Protein AF-A0A7W1E6A4-F1 (afdb_monomer_lite)

Radius of gyration: 30.16 Å; chains: 1; bounding box: 59×60×73 Å

Secondary structure (DSSP, 8-state):
-HHHHS-SSGGG---HHIIIIIHHHHHHHHHHHHHHHHHHHHHHHHT-HHHHHHHHHHHHHHHHIIIIIHHHHHHHHS-HHHHHHHHHHHHHHHHHHHHHHHT--SPPPPGGGSPPP-----HHHHHHHHHTSTT----TT--S-EEEE-TTS-SSSPBPPPTHHHHHHHHHHT-THHHHSPPPTTEEEE---SHHHHHHHH-TTSEEEEEEEEEEETTEEEEEEEEEEEES--TTPPPEEETTEEESEEEEEEEEEEETTT--EEEEEPSS--HHHHHHHHH-GGGB-SSSSTTTTT-BSSPPS-S-SS-------S-HHHHHHHHHHHHHHHHHHHTT-HHHHHHHHHHHHHHHHS---

pLDDT: mean 79.09, std 14.32, range [30.36, 94.94]

Sequence (361 aa):
YALLLRGSGPSGAFSYVDHRWLAPTYLFLAIGTTAAAGLILLAGWSGQLKTSFLAVTAVLVISVSCLKVLPFLLRQTAPAALQRLRNVPYLQTRDAFTRRAYGMEGRIVPAEEIPPPRTSTDSAVSNAIAARYDGSLVYPGASGAVIVGDSLDVIAAPGLPRGVRRLAHAWSQQDMSLVSGDLPRNAKLVGTRDVRARVRAVAPIFAQGSYAAPLFRGDTLYWSIELYSASNFYPLSAHYRIAGAERAYFRHAATAVVHSVTGRTTLFPADMLDPVAKAWISRYPGLFASGAASWQGELSSAPPSDIDGTVQPQMPSTDSTFRARTTALYNRMRAALASGDLGTFGATFDTLGMLVSQPRQ

Structure (mmCIF, N/CA/C/O backbone):
data_AF-A0A7W1E6A4-F1
#
_entry.id   AF-A0A7W1E6A4-F1
#
loop_
_atom_site.group_PDB
_atom_site.id
_atom_site.type_symbol
_atom_site.label_atom_id
_atom_site.label_alt_id
_atom_site.label_comp_id
_atom_site.label_asym_id
_atom_site.label_entity_id
_atom_site.label_seq_id
_atom_site.pdbx_PDB_ins_code
_atom_site.Cartn_x
_atom_site.Cartn_y
_atom_site.Cartn_z
_atom_site.occupancy
_atom_site.B_iso_or_equiv
_atom_site.auth_seq_id
_atom_site.auth_comp_id
_atom_site.auth_asym_id
_atom_site.auth_atom_id
_atom_site.pdbx_PDB_model_num
ATOM 1 N N . TYR A 1 1 ? -9.957 -4.740 19.595 1.00 83.69 1 TYR A N 1
ATOM 2 C CA . TYR A 1 1 ? -9.136 -4.236 18.473 1.00 83.69 1 TYR A CA 1
ATOM 3 C C . TYR A 1 1 ? -9.931 -3.369 17.497 1.00 83.69 1 TYR A C 1
ATOM 5 O O . TYR A 1 1 ? -9.508 -2.249 17.262 1.00 83.69 1 TYR A O 1
ATOM 13 N N . ALA A 1 2 ? -11.099 -3.805 17.000 1.00 86.81 2 ALA A N 1
ATOM 14 C CA . ALA A 1 2 ? -11.920 -3.028 16.054 1.00 86.81 2 ALA A CA 1
ATOM 15 C C . ALA A 1 2 ? -12.192 -1.566 16.476 1.00 86.81 2 ALA A C 1
ATOM 17 O O . ALA A 1 2 ? -12.056 -0.673 15.648 1.00 86.81 2 ALA A O 1
ATOM 18 N N . LEU A 1 3 ? -12.461 -1.311 17.766 1.00 88.94 3 LEU A N 1
ATOM 19 C CA . LEU A 1 3 ? -12.626 0.047 18.316 1.00 88.94 3 LEU A CA 1
ATOM 20 C C . LEU A 1 3 ? -11.416 0.970 18.095 1.00 88.94 3 LEU A C 1
ATOM 22 O O . LEU A 1 3 ? -11.585 2.175 17.953 1.00 88.94 3 LEU A O 1
ATOM 26 N N . LEU A 1 4 ? -10.198 0.421 18.095 1.00 90.75 4 LEU A N 1
ATOM 27 C CA . LEU A 1 4 ? -8.976 1.200 17.880 1.00 90.75 4 LEU A CA 1
ATOM 28 C C . LEU A 1 4 ? -8.779 1.541 16.401 1.00 90.75 4 LEU A C 1
ATOM 30 O O . LEU A 1 4 ? -8.080 2.499 16.096 1.00 90.75 4 LEU A O 1
ATOM 34 N N . LEU A 1 5 ? -9.369 0.758 15.494 1.00 91.19 5 LEU A N 1
ATOM 35 C CA . LEU A 1 5 ? -9.341 1.021 14.055 1.00 91.19 5 LEU A CA 1
ATOM 36 C C . LEU A 1 5 ? -10.439 2.013 13.668 1.00 91.19 5 LEU A C 1
ATOM 38 O O . LEU A 1 5 ? -10.176 3.004 12.996 1.00 91.19 5 LEU A O 1
ATOM 42 N N . ARG A 1 6 ? -11.669 1.758 14.123 1.00 89.88 6 ARG A N 1
ATOM 43 C CA . ARG A 1 6 ? -12.835 2.619 13.913 1.00 89.88 6 ARG A CA 1
ATOM 44 C C . ARG A 1 6 ? -13.544 2.831 15.241 1.00 89.88 6 ARG A C 1
ATOM 46 O O . ARG A 1 6 ? -14.289 1.969 15.706 1.00 89.88 6 ARG A O 1
ATOM 53 N N . GLY A 1 7 ? -13.280 3.982 15.845 1.00 87.44 7 GLY A N 1
ATOM 54 C CA . GLY A 1 7 ? -13.956 4.421 17.057 1.00 87.44 7 GLY A CA 1
ATOM 55 C C . GLY A 1 7 ? -15.328 5.017 16.763 1.00 87.44 7 GLY A C 1
ATOM 56 O O . GLY A 1 7 ? -15.704 5.241 15.611 1.00 87.44 7 GLY A O 1
ATOM 57 N N . SER A 1 8 ? -16.083 5.288 17.822 1.00 85.56 8 SER A N 1
ATOM 58 C CA . SER A 1 8 ? -17.438 5.831 17.722 1.00 85.56 8 SER A CA 1
ATOM 59 C C . SER A 1 8 ? -17.496 7.364 17.679 1.00 85.56 8 SER A C 1
ATOM 61 O O . SER A 1 8 ? -18.589 7.933 17.611 1.00 85.56 8 SER A O 1
ATOM 63 N N . GLY A 1 9 ? -16.335 8.026 17.721 1.00 82.56 9 GLY A N 1
ATOM 64 C CA . GLY A 1 9 ? -16.179 9.473 17.636 1.00 82.56 9 GLY A CA 1
ATOM 65 C C . GLY A 1 9 ? -16.161 10.034 16.205 1.00 82.56 9 GLY A C 1
ATOM 66 O O . GLY A 1 9 ? -16.309 9.298 15.225 1.00 82.56 9 GLY A O 1
ATOM 67 N N . PRO A 1 10 ? -15.962 11.360 16.067 1.00 79.31 10 PRO A N 1
ATOM 68 C CA . PRO A 1 10 ? -15.943 12.054 14.777 1.00 79.31 10 PRO A CA 1
ATOM 69 C C . PRO A 1 10 ? -14.952 11.427 13.791 1.00 79.31 10 PRO A C 1
ATOM 71 O O . PRO A 1 10 ? -13.832 11.086 14.170 1.00 79.31 10 PRO A O 1
ATOM 74 N N . SER A 1 11 ? -15.360 11.262 12.529 1.00 80.81 11 SER A N 1
ATOM 75 C CA . SER A 1 11 ? -14.525 10.670 11.466 1.00 80.81 11 SER A CA 1
ATOM 76 C C . SER A 1 11 ? -13.917 9.303 11.843 1.00 80.81 11 SER A C 1
ATOM 78 O O . SER A 1 11 ? -12.783 8.979 11.468 1.00 80.81 11 SER A O 1
ATOM 80 N N . GLY A 1 12 ? -14.649 8.516 12.643 1.00 85.00 12 GLY A N 1
ATOM 81 C CA . GLY A 1 12 ? -14.236 7.199 13.132 1.00 85.00 12 GLY A CA 1
ATOM 82 C C . GLY A 1 12 ? -13.143 7.240 14.204 1.00 85.00 12 GLY A C 1
ATOM 83 O O . GLY A 1 12 ? -12.390 6.278 14.346 1.00 85.00 12 GLY A O 1
ATOM 84 N N . ALA A 1 13 ? -12.960 8.367 14.899 1.00 88.31 13 ALA A N 1
ATOM 85 C CA . ALA A 1 13 ? -11.940 8.500 15.935 1.00 88.31 13 ALA A CA 1
ATOM 86 C C . ALA A 1 13 ? -12.307 7.715 17.191 1.00 88.31 13 ALA A C 1
ATOM 88 O O . ALA A 1 13 ? -13.461 7.704 17.618 1.00 88.31 13 ALA A O 1
ATOM 89 N N . PHE A 1 14 ? -11.297 7.097 17.801 1.00 91.81 14 PHE A N 1
ATOM 90 C CA . PHE A 1 14 ? -11.420 6.580 19.155 1.00 91.81 14 PHE A CA 1
ATOM 91 C C . PHE A 1 14 ? -11.713 7.747 20.102 1.00 91.81 14 PHE A C 1
ATOM 93 O O . PHE A 1 14 ? -11.051 8.780 20.037 1.00 91.81 14 PHE A O 1
ATOM 100 N N . SER A 1 15 ? -12.748 7.610 20.921 1.00 90.12 15 SER A N 1
ATOM 101 C CA . SER A 1 15 ? -13.337 8.699 21.700 1.00 90.12 15 SER A CA 1
ATOM 102 C C . SER A 1 15 ? -13.351 8.407 23.199 1.00 90.12 15 SER A C 1
ATOM 104 O O . SER A 1 15 ? -13.116 7.281 23.643 1.00 90.12 15 SER A O 1
ATOM 106 N N . TYR A 1 16 ? -13.711 9.419 23.993 1.00 88.38 16 TYR A N 1
ATOM 107 C CA . TYR A 1 16 ? -13.914 9.261 25.434 1.00 88.38 16 TYR A CA 1
ATOM 108 C C . TYR A 1 16 ? -14.932 8.161 25.769 1.00 88.38 16 TYR A C 1
ATOM 110 O O . TYR A 1 16 ? -14.734 7.399 26.715 1.00 88.38 16 TYR A O 1
ATOM 118 N N . VAL A 1 17 ? -16.011 8.053 24.986 1.00 86.25 17 VAL A N 1
ATOM 119 C CA . VAL A 1 17 ? -17.041 7.020 25.177 1.00 86.25 17 VAL A CA 1
ATOM 120 C C . VAL A 1 17 ? -16.466 5.633 24.904 1.00 86.25 17 VAL A C 1
ATOM 122 O O . VAL A 1 17 ? -16.748 4.694 25.650 1.00 86.25 17 VAL A O 1
ATOM 125 N N . ASP A 1 18 ? -15.612 5.511 23.886 1.00 88.69 18 ASP A N 1
ATOM 126 C CA . ASP A 1 18 ? -14.972 4.240 23.552 1.00 88.69 18 ASP A CA 1
ATOM 127 C C . ASP A 1 18 ? -14.064 3.762 24.684 1.00 88.69 18 ASP A C 1
ATOM 129 O O . ASP A 1 18 ? -14.149 2.609 25.101 1.00 88.69 18 ASP A O 1
ATOM 133 N N . HIS A 1 19 ? -13.236 4.659 25.220 1.00 90.19 19 HIS A N 1
ATOM 134 C CA . HIS A 1 19 ? -12.311 4.337 26.301 1.00 90.19 19 HIS A CA 1
ATOM 135 C C . HIS A 1 19 ? -13.024 4.070 27.628 1.00 90.19 19 HIS A C 1
ATOM 137 O O . HIS A 1 19 ? -12.743 3.070 28.285 1.00 90.19 19 HIS A O 1
ATOM 143 N N . ARG A 1 20 ? -13.934 4.958 28.046 1.00 87.88 20 ARG A N 1
ATOM 144 C CA . ARG A 1 20 ? -14.495 4.912 29.401 1.00 87.88 20 ARG A CA 1
ATOM 145 C C . ARG A 1 20 ? -15.667 3.947 29.542 1.00 87.88 20 ARG A C 1
ATOM 147 O O . ARG A 1 20 ? -15.885 3.452 30.643 1.00 87.88 20 ARG A O 1
ATOM 154 N N . TRP A 1 21 ? -16.395 3.681 28.459 1.00 85.06 21 TRP A N 1
ATOM 155 C CA . TRP A 1 21 ? -17.629 2.899 28.505 1.00 85.06 21 TRP A CA 1
ATOM 156 C C . TRP A 1 21 ? -17.562 1.658 27.625 1.00 85.06 21 TRP A C 1
ATOM 158 O O . TRP A 1 21 ? -17.687 0.551 28.144 1.00 85.06 21 TRP A O 1
ATOM 168 N N . LEU A 1 22 ? -17.332 1.801 26.316 1.00 85.44 22 LEU A N 1
ATOM 169 C CA . LEU A 1 22 ? -17.455 0.663 25.396 1.00 85.44 22 LEU A CA 1
ATOM 170 C C . LEU A 1 22 ? -16.360 -0.386 25.600 1.00 85.44 22 LEU A C 1
ATOM 172 O O . LEU A 1 22 ? -16.677 -1.569 25.661 1.00 85.44 22 LEU A O 1
ATOM 176 N N . ALA A 1 23 ? -15.093 0.011 25.741 1.00 87.56 23 ALA A N 1
ATOM 177 C CA . ALA A 1 23 ? -14.001 -0.940 25.939 1.00 87.56 23 ALA A CA 1
ATOM 178 C C . ALA A 1 23 ? -14.166 -1.772 27.231 1.00 87.56 23 ALA A C 1
ATOM 180 O O . ALA A 1 23 ? -14.120 -3.001 27.130 1.00 87.56 23 ALA A O 1
ATOM 181 N N . PRO A 1 24 ? -14.454 -1.174 28.408 1.00 88.69 24 PRO A N 1
ATOM 182 C CA . PRO A 1 24 ? -14.799 -1.941 29.604 1.00 88.69 24 PRO A CA 1
ATOM 183 C C . PRO A 1 24 ? -16.049 -2.805 29.420 1.00 88.69 24 PRO A C 1
ATOM 185 O O . PRO A 1 24 ? -16.046 -3.965 29.814 1.00 88.69 24 PRO A O 1
ATOM 188 N N . THR A 1 25 ? -17.100 -2.282 28.778 1.00 85.50 25 THR A N 1
ATOM 189 C CA . THR A 1 25 ? -18.341 -3.039 28.532 1.00 85.50 25 THR A CA 1
ATOM 190 C C . THR A 1 25 ? -18.073 -4.291 27.703 1.00 85.50 25 THR A C 1
ATOM 192 O O . THR A 1 25 ? -18.547 -5.369 28.051 1.00 85.50 25 THR A O 1
ATOM 195 N N . TYR A 1 26 ? -17.271 -4.183 26.640 1.00 87.06 26 TYR A N 1
ATOM 196 C CA . TYR A 1 26 ? -16.874 -5.340 25.840 1.00 87.06 26 TYR A CA 1
ATOM 197 C C . TYR A 1 26 ? -16.046 -6.344 26.641 1.00 87.06 26 TYR A C 1
ATOM 199 O O . TYR A 1 26 ? -16.237 -7.544 26.466 1.00 87.06 26 TYR A O 1
ATOM 207 N N . LEU A 1 27 ? -15.167 -5.880 27.535 1.00 88.62 27 LEU A N 1
ATOM 208 C CA . LEU A 1 27 ? -14.404 -6.762 28.418 1.00 88.62 27 LEU A CA 1
ATOM 209 C C . LEU A 1 27 ? -15.327 -7.529 29.376 1.00 88.62 27 LEU A C 1
ATOM 211 O O . LEU A 1 27 ? -15.245 -8.753 29.450 1.00 88.62 27 LEU A O 1
ATOM 215 N N . PHE A 1 28 ? -16.244 -6.839 30.058 1.00 87.75 28 PHE A N 1
ATOM 216 C CA . PHE A 1 28 ? -17.210 -7.479 30.956 1.00 87.75 28 PHE A CA 1
ATOM 217 C C . PHE A 1 28 ? -18.136 -8.439 30.215 1.00 87.75 28 PHE A C 1
ATOM 219 O O . PHE A 1 28 ? -18.405 -9.530 30.709 1.00 87.75 28 PHE A O 1
ATOM 226 N N . LEU A 1 29 ? -18.584 -8.073 29.013 1.00 86.56 29 LEU A N 1
ATOM 227 C CA . LEU A 1 29 ? -19.407 -8.945 28.187 1.00 86.56 29 LEU A CA 1
ATOM 228 C C . LEU A 1 29 ? -18.634 -10.192 27.741 1.00 86.56 29 LEU A C 1
ATOM 230 O O . LEU A 1 29 ? -19.190 -11.285 27.775 1.00 86.56 29 LEU A O 1
ATOM 234 N N . ALA A 1 30 ? -17.360 -10.061 27.363 1.00 88.25 30 ALA A N 1
ATOM 235 C CA . ALA A 1 30 ? -16.513 -11.199 27.004 1.00 88.25 30 ALA A CA 1
ATOM 236 C C . ALA A 1 30 ? -16.309 -12.151 28.195 1.00 88.25 30 ALA A C 1
ATOM 238 O O . ALA A 1 30 ? -16.458 -13.364 28.055 1.00 88.25 30 ALA A O 1
ATOM 239 N N . ILE A 1 31 ? -16.046 -11.612 29.389 1.00 90.19 31 ILE A N 1
ATOM 240 C CA . ILE A 1 31 ? -15.928 -12.410 30.618 1.00 90.19 31 ILE A CA 1
ATOM 241 C C . ILE A 1 31 ? -17.266 -13.088 30.945 1.00 90.19 31 ILE A C 1
ATOM 243 O O . ILE A 1 31 ? -17.302 -14.294 31.174 1.00 90.19 31 ILE A O 1
ATOM 247 N N . GLY A 1 32 ? -18.374 -12.342 30.911 1.00 86.00 32 GLY A N 1
ATOM 248 C CA . GLY A 1 32 ? -19.710 -12.856 31.219 1.00 86.00 32 GLY A CA 1
ATOM 249 C C . GLY A 1 32 ? -20.188 -13.927 30.237 1.00 86.00 32 GLY A C 1
ATOM 250 O O . GLY A 1 32 ? -20.733 -14.943 30.656 1.00 86.00 32 GLY A O 1
ATOM 251 N N . THR A 1 33 ? -19.933 -13.749 28.938 1.00 87.06 33 THR A N 1
ATOM 252 C CA . THR A 1 33 ? -20.244 -14.758 27.907 1.00 87.06 33 THR A CA 1
ATOM 253 C C . THR A 1 33 ? -19.391 -16.013 28.067 1.00 87.06 33 THR A C 1
ATOM 255 O O . THR A 1 33 ? -19.915 -17.115 27.936 1.00 87.06 33 THR A O 1
ATOM 258 N N . THR A 1 34 ? -18.113 -15.871 28.430 1.00 91.38 34 THR A N 1
ATOM 259 C CA . THR A 1 34 ? -17.233 -17.015 28.722 1.00 91.38 34 THR A CA 1
ATOM 260 C C . THR A 1 34 ? -17.700 -17.776 29.967 1.00 91.38 34 THR A C 1
ATOM 262 O O . THR A 1 34 ? -17.788 -19.003 29.946 1.00 91.38 34 THR A O 1
ATOM 265 N N . ALA A 1 35 ? -18.075 -17.064 31.034 1.00 86.44 35 ALA A N 1
ATOM 266 C CA . ALA A 1 35 ? -18.625 -17.667 32.248 1.00 86.44 35 ALA A CA 1
ATOM 267 C C . ALA A 1 35 ? -19.952 -18.393 31.975 1.00 86.44 35 ALA A C 1
ATOM 269 O O . ALA A 1 35 ? -20.149 -19.522 32.421 1.00 86.44 35 ALA A O 1
ATOM 270 N N . ALA A 1 36 ? -20.841 -17.780 31.189 1.00 81.88 36 ALA A N 1
ATOM 271 C CA . ALA A 1 36 ? -22.094 -18.398 30.777 1.00 81.88 36 ALA A CA 1
ATOM 272 C C . ALA A 1 36 ? -21.871 -19.645 29.916 1.00 81.88 36 ALA A C 1
ATOM 274 O O . ALA A 1 36 ? -22.537 -20.651 30.138 1.00 81.88 36 ALA A O 1
ATOM 275 N N . ALA A 1 37 ? -20.911 -19.619 28.987 1.00 86.62 37 ALA A N 1
ATOM 276 C CA . ALA A 1 37 ? -20.531 -20.798 28.214 1.00 86.62 37 ALA A CA 1
ATOM 277 C C . ALA A 1 37 ? -20.062 -21.944 29.130 1.00 86.62 37 ALA A C 1
ATOM 279 O O . ALA A 1 37 ? -20.505 -23.078 28.960 1.00 86.62 37 ALA A O 1
ATOM 280 N N . GLY A 1 38 ? -19.250 -21.645 30.151 1.00 87.56 38 GLY A N 1
ATOM 281 C CA . GLY A 1 38 ? -18.844 -22.621 31.169 1.00 87.56 38 GLY A CA 1
ATOM 282 C C . GLY A 1 38 ? -20.025 -23.193 31.963 1.00 87.56 38 GLY A C 1
ATOM 283 O O . GLY A 1 38 ? -20.126 -24.407 32.129 1.00 87.56 38 GLY A O 1
ATOM 284 N N . LEU A 1 39 ? -20.962 -22.341 32.393 1.00 85.19 39 LEU A N 1
ATOM 285 C CA . LEU A 1 39 ? -22.184 -22.777 33.079 1.00 85.19 39 LEU A CA 1
ATOM 286 C C . LEU A 1 39 ? -23.061 -23.665 32.194 1.00 85.19 39 LEU A C 1
ATOM 288 O O . LEU A 1 39 ? -23.604 -24.652 32.679 1.00 85.19 39 LEU A O 1
ATOM 292 N N . ILE A 1 40 ? -23.188 -23.347 30.905 1.00 85.81 40 ILE A N 1
ATOM 293 C CA . ILE A 1 40 ? -23.959 -24.153 29.951 1.00 85.81 40 ILE A CA 1
ATOM 294 C C . ILE A 1 40 ? -23.318 -25.529 29.768 1.00 85.81 40 ILE A C 1
ATOM 296 O O . ILE A 1 40 ? -24.044 -26.519 29.752 1.00 85.81 40 ILE A O 1
ATOM 300 N N . LEU A 1 41 ? -21.987 -25.611 29.682 1.00 86.94 41 LEU A N 1
ATOM 301 C CA . LEU A 1 41 ? -21.274 -26.890 29.601 1.00 86.94 41 LEU A CA 1
ATOM 302 C C . LEU A 1 41 ? -21.508 -27.747 30.855 1.00 86.94 41 LEU A C 1
ATOM 304 O O . LEU A 1 41 ? -21.822 -28.930 30.737 1.00 86.94 41 LEU A O 1
ATOM 308 N N . LEU A 1 42 ? -21.430 -27.148 32.047 1.00 83.81 42 LEU A N 1
ATOM 309 C CA . LEU A 1 42 ? -21.691 -27.845 33.312 1.00 83.81 42 LEU A CA 1
ATOM 310 C C . LEU A 1 42 ? -23.161 -28.277 33.452 1.00 83.81 42 LEU A C 1
ATOM 312 O O . LEU A 1 42 ? -23.437 -29.408 33.844 1.00 83.81 42 LEU A O 1
ATOM 316 N N . ALA A 1 43 ? -24.106 -27.401 33.105 1.00 83.00 43 ALA A N 1
ATOM 317 C CA . ALA A 1 43 ? -25.543 -27.673 33.179 1.00 83.00 43 ALA A CA 1
ATOM 318 C C . ALA A 1 43 ? -26.014 -28.694 32.130 1.00 83.00 43 ALA A C 1
ATOM 320 O O . ALA A 1 43 ? -26.913 -29.492 32.395 1.00 83.00 43 ALA A O 1
ATOM 321 N N . GLY A 1 44 ? -25.383 -28.696 30.951 1.00 81.19 44 GLY A N 1
ATOM 322 C CA . GLY A 1 44 ? -25.589 -29.712 29.923 1.00 81.19 44 GLY A CA 1
ATOM 323 C C . GLY A 1 44 ? -25.141 -31.092 30.396 1.00 81.19 44 GLY A C 1
ATOM 324 O O . GLY A 1 44 ? -25.827 -32.076 30.134 1.00 81.19 44 GLY A O 1
ATOM 325 N N . TRP A 1 45 ? -24.049 -31.161 31.164 1.00 82.62 45 TRP A N 1
ATOM 326 C CA . TRP A 1 45 ? -23.592 -32.416 31.759 1.00 82.62 45 TRP A CA 1
ATOM 327 C C . TRP A 1 45 ? -24.485 -32.892 32.918 1.00 82.62 45 TRP A C 1
ATOM 329 O O . TRP A 1 45 ? -24.700 -34.092 33.065 1.00 82.62 45 TRP A O 1
ATOM 339 N N . SER A 1 46 ? -25.063 -31.978 33.706 1.00 81.94 46 SER A N 1
ATOM 340 C CA . SER A 1 46 ? -25.949 -32.312 34.836 1.00 81.94 46 SER A CA 1
ATOM 341 C C . SER A 1 46 ? -27.428 -32.512 34.466 1.00 81.94 46 SER A C 1
ATOM 343 O O . SER A 1 46 ? -28.244 -32.807 35.340 1.00 81.94 46 SER A O 1
ATOM 345 N N . GLY A 1 47 ? -27.799 -32.350 33.189 1.00 80.56 47 GLY A N 1
ATOM 346 C CA . GLY A 1 47 ? -29.170 -32.537 32.694 1.00 80.56 47 GLY A CA 1
ATOM 347 C C . GLY A 1 47 ? -30.156 -31.416 33.059 1.00 80.56 47 GLY A C 1
ATOM 348 O O . GLY A 1 47 ? -31.363 -31.560 32.860 1.00 80.56 47 GLY A O 1
ATOM 349 N N . GLN A 1 48 ? -29.685 -30.277 33.575 1.00 82.88 48 GLN A N 1
ATOM 350 C CA . GLN A 1 48 ? -30.539 -29.174 34.034 1.00 82.88 48 GLN A CA 1
ATOM 351 C C . GLN A 1 48 ? -30.805 -28.134 32.933 1.00 82.88 48 GLN A C 1
ATOM 353 O O . GLN A 1 48 ? -30.394 -26.981 33.022 1.00 82.88 48 GLN A O 1
ATOM 358 N N . LEU A 1 49 ? -31.573 -28.503 31.904 1.00 77.62 49 LEU A N 1
ATOM 359 C CA . LEU A 1 49 ? -31.824 -27.641 30.732 1.00 77.62 49 LEU A CA 1
ATOM 360 C C . LEU A 1 49 ? -32.435 -26.258 31.058 1.00 77.62 49 LEU A C 1
ATOM 362 O O . LEU A 1 49 ? -32.222 -25.293 30.322 1.00 77.62 49 LEU A O 1
ATOM 366 N N . LYS A 1 50 ? -33.168 -26.126 32.174 1.00 85.50 50 LYS A N 1
ATOM 367 C CA . LYS A 1 50 ? -33.793 -24.855 32.587 1.00 85.50 50 LYS A CA 1
ATOM 368 C C . LYS A 1 50 ? -32.765 -23.785 32.978 1.00 85.50 50 LYS A C 1
ATOM 370 O O . LYS A 1 50 ? -32.979 -22.609 32.688 1.00 85.50 50 LYS A O 1
ATOM 375 N N . THR A 1 51 ? -31.654 -24.169 33.611 1.00 79.00 51 THR A N 1
ATOM 376 C CA . THR A 1 51 ? -30.620 -23.217 34.053 1.00 79.00 51 THR A CA 1
ATOM 377 C C . THR A 1 51 ? -29.794 -22.720 32.871 1.00 79.00 51 THR A C 1
ATOM 379 O O . THR A 1 51 ? -29.503 -21.527 32.796 1.00 79.00 51 THR A O 1
ATOM 382 N N . SER A 1 52 ? -29.524 -23.585 31.887 1.00 75.38 52 SER A N 1
ATOM 383 C CA . SER A 1 52 ? -28.901 -23.200 30.616 1.00 75.38 52 SER A CA 1
ATOM 384 C C . SER A 1 52 ? -29.746 -22.172 29.859 1.00 75.38 52 SER A C 1
ATOM 386 O O . SER A 1 52 ? -29.218 -21.154 29.417 1.00 75.38 52 SER A O 1
ATOM 388 N N . PHE A 1 53 ? -31.064 -22.391 29.753 1.00 82.25 53 PHE A N 1
ATOM 389 C CA . PHE A 1 53 ? -31.961 -21.456 29.066 1.00 82.25 53 PHE A CA 1
ATOM 390 C C . PHE A 1 53 ? -32.011 -20.084 29.756 1.00 82.25 53 PHE A C 1
ATOM 392 O O . PHE A 1 53 ? -31.911 -19.047 29.094 1.00 82.25 53 PHE A O 1
ATOM 399 N N . LEU A 1 54 ? -32.100 -20.066 31.091 1.00 84.75 54 LEU A N 1
ATOM 400 C CA . LEU A 1 54 ? -32.091 -18.827 31.870 1.00 84.75 54 LEU A CA 1
ATOM 401 C C . LEU A 1 54 ? -30.761 -18.069 31.715 1.00 84.75 54 LEU A C 1
ATOM 403 O O . LEU A 1 54 ? -30.770 -16.860 31.491 1.00 84.75 54 LEU A O 1
ATOM 407 N N . ALA A 1 55 ? -29.627 -18.775 31.783 1.00 77.88 55 ALA A N 1
ATOM 408 C CA . ALA A 1 55 ? -28.297 -18.181 31.660 1.00 77.88 55 ALA A CA 1
ATOM 409 C C . ALA A 1 55 ? -28.076 -17.534 30.284 1.00 77.88 55 ALA A C 1
ATOM 411 O O . ALA A 1 55 ? -27.628 -16.389 30.208 1.00 77.88 55 ALA A O 1
ATOM 412 N N . VAL A 1 56 ? -28.447 -18.224 29.199 1.00 78.75 56 VAL A N 1
ATOM 413 C CA . VAL A 1 56 ? -28.361 -17.677 27.832 1.00 78.75 56 VAL A CA 1
ATOM 414 C C . VAL A 1 56 ? -29.241 -16.437 27.689 1.00 78.75 56 VAL A C 1
ATOM 416 O O . VAL A 1 56 ? -28.788 -15.413 27.178 1.00 78.75 56 VAL A O 1
ATOM 419 N N . THR A 1 57 ? -30.481 -16.505 28.178 1.00 85.19 57 THR A N 1
ATOM 420 C CA . THR A 1 57 ? -31.435 -15.392 28.085 1.00 85.19 57 THR A CA 1
ATOM 421 C C . THR A 1 57 ? -30.938 -14.171 28.858 1.00 85.19 57 THR A C 1
ATOM 423 O O . THR A 1 57 ? -30.959 -13.058 28.333 1.00 85.19 57 THR A O 1
ATOM 426 N N . ALA A 1 58 ? -30.413 -14.367 30.070 1.00 83.56 58 ALA A N 1
ATOM 427 C CA . ALA A 1 58 ? -29.849 -13.291 30.878 1.00 83.56 58 ALA A CA 1
ATOM 428 C C . ALA A 1 58 ? -28.658 -12.613 30.181 1.00 83.56 58 ALA A C 1
ATOM 430 O O . ALA A 1 58 ? -28.606 -11.387 30.105 1.00 83.56 58 ALA A O 1
ATOM 431 N N . VAL A 1 59 ? -27.738 -13.393 29.606 1.00 81.12 59 VAL A N 1
ATOM 432 C CA . VAL A 1 59 ? -26.579 -12.864 28.867 1.00 81.12 59 VAL A CA 1
ATOM 433 C C . VAL A 1 59 ? -27.020 -12.075 27.638 1.00 81.12 59 VAL A C 1
ATOM 435 O O . VAL A 1 59 ? -26.483 -10.997 27.387 1.00 81.12 59 VAL A O 1
ATOM 438 N N . LEU A 1 60 ? -28.017 -12.567 26.897 1.00 81.56 60 LEU A N 1
ATOM 439 C CA . LEU A 1 60 ? -28.559 -11.878 25.727 1.00 81.56 60 LEU A CA 1
ATOM 440 C C . LEU A 1 60 ? -29.184 -10.528 26.116 1.00 81.56 60 LEU A C 1
ATOM 442 O O . LEU A 1 60 ? -28.876 -9.504 25.506 1.00 81.56 60 LEU A O 1
ATOM 446 N N . VAL A 1 61 ? -30.012 -10.509 27.164 1.00 86.00 61 VAL A N 1
ATOM 447 C CA . VAL A 1 61 ? -30.669 -9.288 27.658 1.00 86.00 61 VAL A CA 1
ATOM 448 C C . VAL A 1 61 ? -29.641 -8.281 28.172 1.00 86.00 61 VAL A C 1
ATOM 450 O O . VAL A 1 61 ? -29.716 -7.101 27.820 1.00 86.00 61 VAL A O 1
ATOM 453 N N . ILE A 1 62 ? -28.647 -8.730 28.946 1.00 81.44 62 ILE A N 1
ATOM 454 C CA . ILE A 1 62 ? -27.555 -7.877 29.440 1.00 81.44 62 ILE A CA 1
ATOM 455 C C . ILE A 1 62 ? -26.745 -7.322 28.266 1.00 81.44 62 ILE A C 1
ATOM 457 O O . ILE A 1 62 ? -26.462 -6.126 28.235 1.00 81.44 62 ILE A O 1
ATOM 461 N N . SER A 1 63 ? -26.425 -8.152 27.270 1.00 77.62 63 SER A N 1
ATOM 462 C CA . SER A 1 63 ? -25.689 -7.739 26.072 1.00 77.62 63 SER A CA 1
ATOM 463 C C . SER A 1 63 ? -26.416 -6.634 25.310 1.00 77.62 63 SER A C 1
ATOM 465 O O . SER A 1 63 ? -25.843 -5.572 25.063 1.00 77.62 63 SER A O 1
ATOM 467 N N . VAL A 1 64 ? -27.699 -6.836 24.996 1.00 79.94 64 VAL A N 1
ATOM 468 C CA . VAL A 1 64 ? -28.506 -5.853 24.260 1.00 79.94 64 VAL A CA 1
ATOM 469 C C . VAL A 1 64 ? -28.656 -4.561 25.063 1.00 79.94 64 VAL A C 1
ATOM 471 O O . VAL A 1 64 ? -28.484 -3.469 24.514 1.00 79.94 64 VAL A O 1
ATOM 474 N N . SER A 1 65 ? -28.907 -4.672 26.368 1.00 79.69 65 SER A N 1
ATOM 475 C CA . SER A 1 65 ? -29.077 -3.517 27.254 1.00 79.69 65 SER A CA 1
ATOM 476 C C . SER A 1 65 ? -27.796 -2.681 27.345 1.00 79.69 65 SER A C 1
ATOM 478 O O . SER A 1 65 ? -27.828 -1.468 27.132 1.00 79.69 65 SER A O 1
ATOM 480 N N . CYS A 1 66 ? -26.644 -3.315 27.575 1.00 73.56 66 CYS A N 1
ATOM 481 C CA . CYS A 1 66 ? -25.368 -2.606 27.690 1.00 73.56 66 CYS A CA 1
ATOM 482 C C . CYS A 1 66 ? -24.897 -2.019 26.351 1.00 73.56 66 CYS A C 1
ATOM 484 O O . CYS A 1 66 ? -24.358 -0.915 26.319 1.00 73.56 66 CYS A O 1
ATOM 486 N N . LEU A 1 67 ? -25.109 -2.724 25.234 1.00 71.06 67 LEU A N 1
ATOM 487 C CA . LEU A 1 67 ? -24.583 -2.300 23.933 1.00 71.06 67 LEU A CA 1
ATOM 488 C C . LEU A 1 67 ? -25.462 -1.285 23.202 1.00 71.06 67 LEU A C 1
ATOM 490 O O . LEU A 1 67 ? -24.929 -0.502 22.418 1.00 71.06 67 LEU A O 1
ATOM 494 N N . LYS A 1 68 ? -26.784 -1.275 23.420 1.00 76.44 68 LYS A N 1
ATOM 495 C CA . LYS A 1 68 ? -27.689 -0.341 22.725 1.00 76.44 68 LYS A CA 1
ATOM 496 C C . LYS A 1 68 ? -28.251 0.752 23.621 1.00 76.44 68 LYS A C 1
ATOM 498 O O . LYS A 1 68 ? -28.255 1.911 23.214 1.00 76.44 68 LYS A O 1
ATOM 503 N N . VAL A 1 69 ? -28.703 0.410 24.825 1.00 75.50 69 VAL A N 1
ATOM 504 C CA . VAL A 1 69 ? -29.433 1.355 25.685 1.00 75.50 69 VAL A CA 1
ATOM 505 C C . VAL A 1 69 ? -28.470 2.316 26.377 1.00 75.50 69 VAL A C 1
ATOM 507 O O . VAL A 1 69 ? -28.666 3.530 26.335 1.00 75.50 69 VAL A O 1
ATOM 510 N N . LEU A 1 70 ? -27.375 1.797 26.938 1.00 71.00 70 LEU A N 1
ATOM 511 C CA . LEU A 1 70 ? -26.387 2.608 27.653 1.00 71.00 70 LEU A CA 1
ATOM 512 C C . LEU A 1 70 ? -25.738 3.706 26.778 1.00 71.00 70 LEU A C 1
ATOM 514 O O . LEU A 1 70 ? -25.768 4.873 27.179 1.00 71.00 70 LEU A O 1
ATOM 518 N N . PRO A 1 71 ? -25.196 3.418 25.575 1.00 66.50 71 PRO A N 1
ATOM 519 C CA . PRO A 1 71 ? -24.605 4.467 24.746 1.00 66.50 71 PRO A CA 1
ATOM 520 C C . PRO A 1 71 ? -25.643 5.448 24.188 1.00 66.50 71 PRO A C 1
ATOM 522 O O . PRO A 1 71 ? -25.294 6.601 23.941 1.00 66.50 71 PRO A O 1
ATOM 525 N N . PHE A 1 72 ? -26.901 5.036 24.005 1.00 71.81 72 PHE A N 1
ATOM 526 C CA . PHE A 1 72 ? -27.978 5.928 23.569 1.00 71.81 72 PHE A CA 1
ATOM 527 C C . PHE A 1 72 ? -28.298 6.988 24.632 1.00 71.81 72 PHE A C 1
ATOM 529 O O . PHE A 1 72 ? -28.297 8.184 24.334 1.00 71.81 72 PHE A O 1
ATOM 536 N N . LEU A 1 73 ? -28.462 6.564 25.888 1.00 70.31 73 LEU A N 1
ATOM 537 C CA . LEU A 1 73 ? -28.734 7.460 27.015 1.00 70.31 73 LEU A CA 1
ATOM 538 C C . LEU A 1 73 ? -27.564 8.416 27.292 1.00 70.31 73 LEU A C 1
ATOM 540 O O . LEU A 1 73 ? -27.768 9.608 27.533 1.00 70.31 73 LEU A O 1
ATOM 544 N N . LEU A 1 74 ? -26.324 7.927 27.190 1.00 66.88 74 LEU A N 1
ATOM 545 C CA . LEU A 1 74 ? -25.127 8.761 27.351 1.00 66.88 74 LEU A CA 1
ATOM 546 C C . LEU A 1 74 ? -24.976 9.806 26.233 1.00 66.88 74 LEU A C 1
ATOM 548 O O . LEU A 1 74 ? -24.418 10.878 26.466 1.00 66.88 74 LEU A O 1
ATOM 552 N N . ARG A 1 75 ? -25.467 9.516 25.020 1.00 65.75 75 ARG A N 1
ATOM 553 C CA . ARG A 1 75 ? -25.405 10.441 23.876 1.00 65.75 75 ARG A CA 1
ATOM 554 C C . ARG A 1 75 ? -26.460 11.541 23.943 1.00 65.75 75 ARG A C 1
ATOM 556 O O . ARG A 1 75 ? -26.147 12.664 23.562 1.00 65.75 75 ARG A O 1
ATOM 563 N N . GLN A 1 76 ? -27.668 11.244 24.423 1.00 69.12 76 GLN A N 1
ATOM 564 C CA . GLN A 1 76 ? -28.753 12.233 24.504 1.00 69.12 76 GLN A CA 1
ATOM 565 C C . GLN A 1 76 ? -28.557 13.271 25.615 1.00 69.12 76 GLN A C 1
ATOM 567 O O . GLN A 1 76 ? -29.054 14.387 25.503 1.00 69.12 76 GLN A O 1
ATOM 572 N N . THR A 1 77 ? -27.833 12.922 26.677 1.00 63.16 77 THR A N 1
ATOM 573 C CA . THR A 1 77 ? -27.761 13.739 27.900 1.00 63.16 77 THR A CA 1
ATOM 574 C C . THR A 1 77 ? -26.570 14.695 27.950 1.00 63.16 77 THR A C 1
ATOM 576 O O . THR A 1 77 ? -26.582 15.646 28.728 1.00 63.16 77 THR A O 1
ATOM 579 N N . ALA A 1 78 ? -25.535 14.484 27.130 1.00 65.56 78 ALA A N 1
ATOM 580 C CA . ALA A 1 78 ? -24.334 15.314 27.152 1.00 65.56 78 ALA A CA 1
ATOM 581 C C . ALA A 1 78 ? -24.389 16.432 26.089 1.00 65.56 78 ALA A C 1
ATOM 583 O O . ALA A 1 78 ? -24.401 16.114 24.897 1.00 65.56 78 ALA A O 1
ATOM 584 N N . PRO A 1 79 ? -24.314 17.725 26.475 1.00 76.88 79 PRO A N 1
ATOM 585 C CA . PRO A 1 79 ? -24.187 18.837 25.534 1.00 76.88 79 PRO A CA 1
ATOM 586 C C . PRO A 1 79 ? -23.011 18.641 24.568 1.00 76.88 79 PRO A C 1
ATOM 588 O O . PRO A 1 79 ? -21.914 18.256 24.985 1.00 76.88 79 PRO A O 1
ATOM 591 N N . ALA A 1 80 ? -23.202 18.959 23.284 1.00 74.12 80 ALA A N 1
ATOM 592 C CA . ALA A 1 80 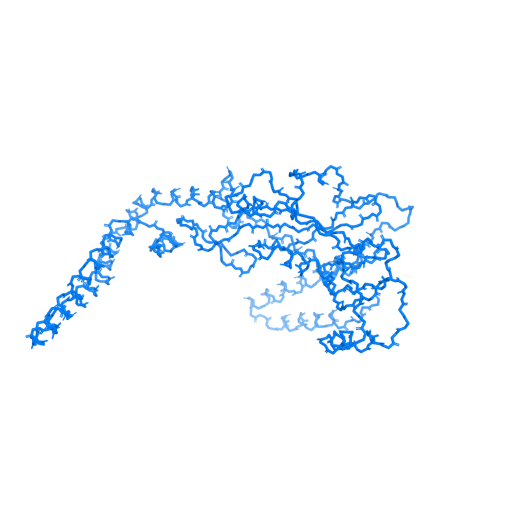? -22.185 18.759 22.245 1.00 74.12 80 ALA A CA 1
ATOM 593 C C . ALA A 1 80 ? -20.835 19.436 22.573 1.00 74.12 80 ALA A C 1
ATOM 595 O O . ALA A 1 80 ? -19.776 18.896 22.253 1.00 74.12 80 ALA A O 1
ATOM 596 N N . ALA A 1 81 ? -20.854 20.581 23.265 1.00 74.62 81 ALA A N 1
ATOM 597 C CA . ALA A 1 81 ? -19.650 21.287 23.708 1.00 74.62 81 ALA A CA 1
ATOM 598 C C . ALA A 1 81 ? -18.807 20.466 24.706 1.00 74.62 81 ALA A C 1
ATOM 600 O O . ALA A 1 81 ? -17.592 20.350 24.548 1.00 74.62 81 ALA A O 1
ATOM 601 N N . LEU A 1 82 ? -19.451 19.819 25.684 1.00 79.00 82 LEU A N 1
ATOM 602 C CA . LEU A 1 82 ? -18.773 18.951 26.653 1.00 79.00 82 LEU A CA 1
ATOM 603 C C . LEU A 1 82 ? -18.215 17.688 25.990 1.00 79.00 82 LEU A C 1
ATOM 605 O O . LEU A 1 82 ? -17.129 17.232 26.350 1.00 79.00 82 LEU A O 1
ATOM 609 N N . GLN A 1 83 ? -18.919 17.138 24.997 1.00 75.75 83 GLN A N 1
ATOM 610 C CA . GLN A 1 83 ? -18.421 15.996 24.225 1.00 75.75 83 GLN A CA 1
ATOM 611 C C . GLN A 1 83 ? -17.152 16.356 23.442 1.00 75.75 83 GLN A C 1
ATOM 613 O O . GLN A 1 83 ? -16.198 15.579 23.435 1.00 75.75 83 GLN A O 1
ATOM 618 N N . ARG A 1 84 ? -17.104 17.548 22.830 1.00 79.38 84 ARG A N 1
ATOM 619 C CA . ARG A 1 84 ? -15.905 18.043 22.134 1.00 79.38 84 ARG A CA 1
ATOM 620 C C . ARG A 1 84 ? -14.723 18.172 23.090 1.00 79.38 84 ARG A C 1
ATOM 622 O O . ARG A 1 84 ? -13.678 17.600 22.802 1.00 79.38 84 ARG A O 1
ATOM 629 N N . LEU A 1 85 ? -14.911 18.827 24.239 1.00 84.62 85 LEU A N 1
ATOM 630 C CA . LEU A 1 85 ? -13.858 19.008 25.249 1.00 84.62 85 LEU A CA 1
ATOM 631 C C . LEU A 1 85 ? -13.298 17.672 25.756 1.00 84.62 85 LEU A C 1
ATOM 633 O O . LEU A 1 85 ? -12.085 17.490 25.806 1.00 84.62 85 LEU A O 1
ATOM 637 N N . ARG A 1 86 ? -14.166 16.699 26.060 1.00 86.31 86 ARG A N 1
ATOM 638 C CA . ARG A 1 86 ? -13.743 15.358 26.505 1.00 86.31 86 ARG A CA 1
ATOM 639 C C . ARG A 1 86 ? -12.977 14.578 25.436 1.00 86.31 86 ARG A C 1
ATOM 641 O O . ARG A 1 86 ? -12.158 13.729 25.780 1.00 86.31 86 ARG A O 1
ATOM 648 N N . ASN A 1 87 ? -13.240 14.845 24.158 1.00 87.62 87 ASN A N 1
ATOM 649 C CA . ASN A 1 87 ? -12.613 14.142 23.041 1.00 87.62 87 ASN A CA 1
ATOM 650 C C . ASN A 1 87 ? -11.265 14.742 22.609 1.00 87.62 87 ASN A C 1
ATOM 652 O O . ASN A 1 87 ? -10.512 14.050 21.927 1.00 87.62 87 ASN A O 1
ATOM 656 N N . VAL A 1 88 ? -10.921 15.968 23.030 1.00 89.12 88 VAL A N 1
ATOM 657 C CA . VAL A 1 88 ? -9.648 16.640 22.692 1.00 89.12 88 VAL A CA 1
ATOM 658 C C . VAL A 1 88 ? -8.409 15.745 22.872 1.00 89.12 88 VAL A C 1
ATOM 660 O O . VAL A 1 88 ? -7.684 15.574 21.891 1.00 89.12 88 VAL A O 1
ATOM 663 N N . PRO A 1 89 ? -8.154 15.117 24.041 1.00 91.81 89 PRO A N 1
ATOM 664 C CA . PRO A 1 89 ? -6.941 14.309 24.224 1.00 91.81 89 PRO A CA 1
ATOM 665 C C . PRO A 1 89 ? -6.886 13.084 23.296 1.00 91.81 89 PRO A C 1
ATOM 667 O O . PRO A 1 89 ? -5.812 12.662 22.859 1.00 91.81 89 PRO A O 1
ATOM 670 N N . TYR A 1 90 ? -8.044 12.523 22.944 1.00 91.19 90 TYR A N 1
ATOM 671 C CA . TYR A 1 90 ? -8.127 11.375 22.043 1.00 91.19 90 TYR A CA 1
ATOM 672 C C . TYR A 1 90 ? -7.854 11.767 20.592 1.00 91.19 90 TYR A C 1
ATOM 674 O O . TYR A 1 90 ? -7.165 11.041 19.877 1.00 91.19 90 TYR A O 1
ATOM 682 N N . LEU A 1 91 ? -8.338 12.938 20.171 1.00 90.44 91 LEU A N 1
ATOM 683 C CA . LEU A 1 91 ? -8.040 13.491 18.852 1.00 90.44 91 LEU A CA 1
ATOM 684 C C . LEU A 1 91 ? -6.553 13.839 18.723 1.00 90.44 91 LEU A C 1
ATOM 686 O O . LEU A 1 91 ? -5.931 13.433 17.751 1.00 90.44 91 LEU A O 1
ATOM 690 N N . GLN A 1 92 ? -5.949 14.454 19.744 1.00 91.25 92 GLN A N 1
ATOM 691 C CA . GLN A 1 92 ? -4.504 14.722 19.767 1.00 91.25 92 GLN A CA 1
ATOM 692 C C . GLN A 1 92 ? -3.670 13.439 19.661 1.00 91.25 92 GLN A C 1
ATOM 694 O O . GLN A 1 92 ? -2.677 13.392 18.933 1.00 91.25 92 GLN A O 1
ATOM 699 N N . THR A 1 93 ? -4.092 12.378 20.356 1.00 93.12 93 THR A N 1
ATOM 700 C CA . THR A 1 93 ? -3.452 11.060 20.254 1.00 93.12 93 THR A CA 1
ATOM 701 C C . THR A 1 93 ? -3.594 10.503 18.842 1.00 93.12 93 THR A C 1
ATOM 703 O O . THR A 1 93 ? -2.606 10.061 18.255 1.00 93.12 93 THR A O 1
ATOM 706 N N . ARG A 1 94 ? -4.795 10.572 18.254 1.00 92.38 94 ARG A N 1
ATOM 707 C CA . ARG A 1 94 ? -5.019 10.151 16.868 1.00 92.38 94 ARG A CA 1
ATOM 708 C C . ARG A 1 94 ? -4.150 10.928 15.888 1.00 92.38 94 ARG A C 1
ATOM 710 O O . ARG A 1 94 ? -3.582 10.319 14.985 1.00 92.38 94 ARG A O 1
ATOM 717 N N . ASP A 1 95 ? -3.986 12.229 16.076 1.00 91.12 95 ASP A N 1
ATOM 718 C CA . ASP A 1 95 ? -3.130 13.054 15.226 1.00 91.12 95 ASP A CA 1
ATOM 719 C C . ASP A 1 95 ? -1.659 12.649 15.352 1.00 91.12 95 ASP A C 1
ATOM 721 O O . ASP A 1 95 ? -0.972 12.516 14.342 1.00 91.12 95 ASP A O 1
ATOM 725 N N . ALA A 1 96 ? -1.176 12.366 16.565 1.00 92.31 96 ALA A N 1
ATOM 726 C CA . ALA A 1 96 ? 0.184 11.877 16.785 1.00 92.31 96 ALA A CA 1
ATOM 727 C C . ALA A 1 96 ? 0.429 10.507 16.124 1.00 92.31 96 ALA A C 1
ATOM 729 O O . ALA A 1 96 ? 1.434 10.321 15.433 1.00 92.31 96 ALA A O 1
ATOM 730 N N . PHE A 1 97 ? -0.504 9.561 16.278 1.00 93.56 97 PHE A N 1
ATOM 731 C CA . PHE A 1 97 ? -0.433 8.252 15.620 1.00 93.56 97 PHE A CA 1
ATOM 732 C C . PHE A 1 97 ? -0.538 8.377 14.101 1.00 93.56 97 PHE A C 1
ATOM 734 O O . PHE A 1 97 ? 0.174 7.682 13.385 1.00 93.56 97 PHE A O 1
ATOM 741 N N . THR A 1 98 ? -1.363 9.294 13.599 1.00 92.50 98 THR A N 1
ATOM 742 C CA . THR A 1 98 ? -1.474 9.592 12.167 1.00 92.50 98 THR A CA 1
ATOM 743 C C . THR A 1 98 ? -0.171 10.167 11.631 1.00 92.50 98 THR A C 1
ATOM 745 O O . THR A 1 98 ? 0.371 9.629 10.674 1.00 92.50 98 THR A O 1
ATOM 748 N N . ARG A 1 99 ? 0.429 11.163 12.286 1.00 90.75 99 ARG A N 1
ATOM 749 C CA . ARG A 1 99 ? 1.747 11.677 11.883 1.00 90.75 99 ARG A CA 1
ATOM 750 C C . ARG A 1 99 ? 2.790 10.565 11.786 1.00 90.75 99 ARG A C 1
ATOM 752 O O . ARG A 1 99 ? 3.475 10.452 10.774 1.00 90.75 99 ARG A O 1
ATOM 759 N N . ARG A 1 100 ? 2.830 9.667 12.775 1.00 91.75 100 ARG A N 1
ATOM 760 C CA . ARG A 1 100 ? 3.720 8.497 12.758 1.00 91.75 100 ARG A CA 1
ATOM 761 C C . ARG A 1 100 ? 3.397 7.509 11.631 1.00 91.75 100 ARG A C 1
ATOM 763 O O . ARG A 1 100 ? 4.316 6.976 11.016 1.00 91.75 100 ARG A O 1
ATOM 770 N N . ALA A 1 101 ? 2.118 7.254 11.367 1.00 92.69 101 ALA A N 1
ATOM 771 C CA . ALA A 1 101 ? 1.654 6.294 10.367 1.00 92.69 101 ALA A CA 1
ATOM 772 C C . ALA A 1 101 ? 1.903 6.746 8.923 1.00 92.69 101 ALA A C 1
ATOM 774 O O . ALA A 1 101 ? 2.080 5.903 8.045 1.00 92.69 101 ALA A O 1
ATOM 775 N N . TYR A 1 102 ? 1.925 8.060 8.690 1.00 90.19 102 TYR A N 1
ATOM 776 C CA . TYR A 1 102 ? 2.135 8.659 7.372 1.00 90.19 102 TYR A CA 1
ATOM 777 C C . TYR A 1 102 ? 3.521 9.299 7.202 1.00 90.19 102 TYR A C 1
ATOM 779 O O . TYR A 1 102 ? 3.832 9.808 6.133 1.00 90.19 102 TYR A O 1
ATOM 787 N N . GLY A 1 103 ? 4.366 9.281 8.242 1.00 85.88 103 GLY A N 1
ATOM 788 C CA . GLY A 1 103 ? 5.678 9.937 8.216 1.00 85.88 103 GLY A CA 1
ATOM 789 C C . GLY A 1 103 ? 5.594 11.460 8.066 1.00 85.88 103 GLY A C 1
ATOM 790 O O . GLY A 1 103 ? 6.479 12.056 7.467 1.00 85.88 103 GLY A O 1
ATOM 791 N N . MET A 1 104 ? 4.521 12.082 8.562 1.00 82.06 104 MET A N 1
ATOM 792 C CA . MET A 1 104 ? 4.328 13.530 8.485 1.00 82.06 104 MET A CA 1
ATOM 793 C C . MET A 1 104 ? 4.990 14.204 9.689 1.00 82.06 104 MET A C 1
ATOM 795 O O . MET A 1 104 ? 4.520 14.056 10.817 1.00 82.06 104 MET A O 1
ATOM 799 N N . GLU A 1 105 ? 6.046 14.977 9.452 1.00 64.75 105 GLU A N 1
ATOM 800 C CA . GLU A 1 105 ? 6.696 15.799 10.487 1.00 64.75 105 GLU A CA 1
ATOM 801 C C . GLU A 1 105 ? 6.018 17.174 10.665 1.00 64.75 105 GLU A C 1
ATOM 803 O O . GLU A 1 105 ? 6.318 17.903 11.606 1.00 64.75 105 GLU A O 1
ATOM 808 N N . GLY A 1 106 ? 5.051 17.514 9.801 1.00 59.03 106 GLY A N 1
ATOM 809 C CA . GLY A 1 106 ? 4.354 18.805 9.776 1.00 59.03 106 GLY A CA 1
ATOM 810 C C . GLY A 1 106 ? 2.877 18.781 10.203 1.00 59.03 106 GLY A C 1
ATOM 811 O O . GLY A 1 106 ? 2.314 17.759 10.608 1.00 59.03 106 GLY A O 1
ATOM 812 N N . ARG A 1 107 ? 2.231 19.951 10.097 1.00 54.91 107 ARG A N 1
ATOM 813 C CA . ARG A 1 107 ? 0.789 20.143 10.338 1.00 54.91 107 ARG A CA 1
ATOM 814 C C . ARG A 1 107 ? -0.026 19.414 9.264 1.00 54.91 107 ARG A C 1
ATOM 816 O O . ARG A 1 107 ? 0.217 19.610 8.080 1.00 54.91 107 ARG A O 1
ATOM 823 N N . ILE A 1 108 ? -1.025 18.627 9.673 1.00 62.09 108 ILE A N 1
ATOM 824 C CA . ILE A 1 108 ? -2.010 18.052 8.744 1.00 62.09 108 ILE A CA 1
ATOM 825 C C . ILE A 1 108 ? -2.896 19.195 8.248 1.00 62.09 108 ILE A C 1
ATOM 827 O O . ILE A 1 108 ? -3.533 19.881 9.048 1.00 62.09 108 ILE A O 1
ATOM 831 N N . VAL A 1 109 ? -2.894 19.416 6.937 1.00 57.12 109 VAL A N 1
ATOM 832 C CA . VAL A 1 109 ? -3.614 20.515 6.293 1.00 57.12 109 VAL A CA 1
ATOM 833 C C . VAL A 1 109 ? -4.990 20.020 5.816 1.00 57.12 109 VAL A C 1
ATOM 835 O O . VAL A 1 109 ? -5.071 18.899 5.303 1.00 57.12 109 VAL A O 1
ATOM 838 N N . PRO A 1 110 ? -6.080 20.790 5.994 1.00 57.03 110 PRO A N 1
ATOM 839 C CA . PRO A 1 110 ? -7.396 20.434 5.469 1.00 57.03 110 PRO A CA 1
ATOM 840 C C . PRO A 1 110 ? -7.379 20.221 3.952 1.00 57.03 110 PRO A C 1
ATOM 842 O O . PRO A 1 110 ? -6.647 20.894 3.230 1.00 57.03 110 PRO A O 1
ATOM 845 N N . ALA A 1 111 ? -8.234 19.319 3.463 1.00 52.75 111 ALA A N 1
ATOM 846 C CA . ALA A 1 111 ? -8.312 18.971 2.041 1.00 52.75 111 ALA A CA 1
ATOM 847 C C . ALA A 1 111 ? -8.611 20.173 1.123 1.00 52.75 111 ALA A C 1
ATOM 849 O O . ALA A 1 111 ? -8.207 20.164 -0.033 1.00 52.75 111 ALA A O 1
ATOM 850 N N . GLU A 1 112 ? -9.276 21.206 1.641 1.00 51.56 112 GLU A N 1
ATOM 851 C CA . GLU A 1 112 ? -9.584 22.452 0.925 1.00 51.56 112 GLU A CA 1
ATOM 852 C C . GLU A 1 112 ? -8.362 23.330 0.631 1.00 51.56 112 GLU A C 1
ATOM 854 O O . GLU A 1 112 ? -8.393 24.125 -0.302 1.00 51.56 112 GLU A O 1
ATOM 859 N N . GLU A 1 113 ? -7.278 23.179 1.394 1.00 48.06 113 GLU A N 1
ATOM 860 C CA . GLU A 1 113 ? -6.034 23.936 1.201 1.00 48.06 113 GLU A CA 1
ATOM 861 C C . GLU A 1 113 ? -5.073 23.222 0.228 1.00 48.06 113 GLU A C 1
ATOM 863 O O . GLU A 1 113 ? -4.039 23.773 -0.148 1.00 48.06 113 GLU A O 1
ATOM 868 N N . ILE A 1 114 ? -5.389 21.984 -0.180 1.00 47.97 114 ILE A N 1
ATOM 869 C CA . ILE A 1 114 ? -4.553 21.183 -1.079 1.00 47.97 114 ILE A CA 1
ATOM 870 C C . ILE A 1 114 ? -4.937 21.523 -2.528 1.00 47.97 114 ILE A C 1
ATOM 872 O O . ILE A 1 114 ? -6.061 21.223 -2.940 1.00 47.97 114 ILE A O 1
ATOM 876 N N . PRO A 1 115 ? -4.035 22.117 -3.337 1.00 43.12 115 PRO A N 1
ATOM 877 C CA . PRO A 1 115 ? -4.319 22.365 -4.745 1.00 43.12 115 PRO A CA 1
ATOM 878 C C . PRO A 1 115 ? -4.669 21.053 -5.465 1.00 43.12 115 PRO A C 1
ATOM 880 O O . PRO A 1 115 ? -4.120 20.000 -5.120 1.00 43.12 115 PRO A O 1
ATOM 883 N N . PRO A 1 116 ? -5.571 21.089 -6.466 1.00 44.28 116 PRO A N 1
ATOM 884 C CA . PRO A 1 116 ? -6.002 19.885 -7.160 1.00 44.28 116 PRO A CA 1
ATOM 885 C C . PRO A 1 116 ? -4.781 19.120 -7.688 1.00 44.28 116 PRO A C 1
ATOM 887 O O . PRO A 1 116 ? -3.839 19.749 -8.188 1.00 44.28 116 PRO A O 1
ATOM 890 N N . PRO A 1 117 ? -4.766 17.778 -7.566 1.00 46.19 117 PRO A N 1
ATOM 891 C CA . PRO A 1 117 ? -3.633 16.981 -8.000 1.00 46.19 117 PRO A CA 1
ATOM 892 C C . PRO A 1 117 ? -3.343 17.303 -9.462 1.00 46.19 117 PRO A C 1
ATOM 894 O O . PRO A 1 117 ? -4.230 17.209 -10.313 1.00 46.19 117 PRO A O 1
ATOM 897 N N . ARG A 1 118 ? -2.096 17.696 -9.749 1.00 40.31 118 ARG A N 1
ATOM 898 C CA . ARG A 1 118 ? -1.618 17.811 -11.128 1.00 40.31 118 ARG A CA 1
ATOM 899 C C . ARG A 1 118 ? -1.839 16.438 -11.748 1.00 40.31 118 ARG A C 1
ATOM 901 O O . ARG A 1 118 ? -1.318 15.445 -11.242 1.00 40.31 118 ARG A O 1
ATOM 908 N N . THR A 1 119 ? -2.727 16.388 -12.736 1.00 41.38 119 THR A N 1
ATOM 909 C CA . THR A 1 119 ? -3.198 15.161 -13.377 1.00 41.38 119 THR A CA 1
ATOM 910 C C . THR A 1 119 ? -2.029 14.231 -13.652 1.00 41.38 119 THR A C 1
ATOM 912 O O . THR A 1 119 ? -1.006 14.681 -14.170 1.00 41.38 119 THR A O 1
ATOM 915 N N . SER A 1 120 ? -2.210 12.957 -13.292 1.00 44.72 120 SER A N 1
ATOM 916 C CA . SER A 1 120 ? -1.354 11.836 -13.676 1.00 44.72 120 SER A CA 1
ATOM 917 C C . SER A 1 120 ? -0.783 12.081 -15.061 1.00 44.72 120 SER A C 1
ATOM 919 O O . SER A 1 120 ? -1.556 12.277 -16.000 1.00 44.72 120 SER A O 1
ATOM 921 N N . THR A 1 121 ? 0.538 12.101 -15.197 1.00 46.66 121 THR A N 1
ATOM 922 C CA . THR A 1 121 ? 1.151 12.099 -16.519 1.00 46.66 121 THR A CA 1
ATOM 923 C C . THR A 1 121 ? 0.560 10.915 -17.271 1.00 46.66 121 THR A C 1
ATOM 925 O O . THR A 1 121 ? 0.660 9.763 -16.843 1.00 46.66 121 THR A O 1
ATOM 928 N N . ASP A 1 122 ? -0.194 11.263 -18.301 1.00 53.34 122 ASP A N 1
ATOM 929 C CA . ASP A 1 122 ? -1.041 10.364 -19.059 1.00 53.34 122 ASP A CA 1
ATOM 930 C C . ASP A 1 122 ? -0.173 9.259 -19.670 1.00 53.34 122 ASP A C 1
ATOM 932 O O . ASP A 1 122 ? 0.980 9.520 -20.034 1.00 53.34 122 ASP A O 1
ATOM 936 N N . SER A 1 123 ? -0.705 8.047 -19.849 1.00 56.22 123 SER A N 1
ATOM 937 C CA . SER A 1 123 ? 0.019 6.982 -20.565 1.00 56.22 123 SER A CA 1
ATOM 938 C C . SER A 1 123 ? 0.511 7.470 -21.935 1.00 56.22 123 SER A C 1
ATOM 940 O O . SER A 1 123 ? 1.567 7.053 -22.393 1.00 56.22 123 SER A O 1
ATOM 942 N N . ALA A 1 124 ? -0.194 8.432 -22.543 1.00 57.50 124 ALA A N 1
ATOM 943 C CA . ALA A 1 124 ? 0.217 9.118 -23.764 1.00 57.50 124 ALA A CA 1
ATOM 944 C C . ALA A 1 124 ? 1.554 9.874 -23.641 1.00 57.50 124 ALA A C 1
ATOM 946 O O . ALA A 1 124 ? 2.380 9.797 -24.546 1.00 57.50 124 ALA A O 1
ATOM 947 N N . VAL A 1 125 ? 1.802 10.571 -22.529 1.00 62.66 125 VAL A N 1
ATOM 948 C CA . VAL A 1 125 ? 3.065 11.293 -22.307 1.00 62.66 125 VAL A CA 1
ATOM 949 C C . VAL A 1 125 ? 4.195 10.302 -22.046 1.00 62.66 125 VAL A C 1
ATOM 951 O O . VAL A 1 125 ? 5.280 10.456 -22.601 1.00 62.66 125 VAL A O 1
ATOM 954 N N . SER A 1 126 ? 3.940 9.245 -21.271 1.00 63.41 126 SER A N 1
ATOM 955 C CA . SER A 1 126 ? 4.927 8.180 -21.062 1.00 63.41 126 SER A CA 1
ATOM 956 C C . SER A 1 126 ? 5.290 7.465 -22.365 1.00 63.41 126 SER A C 1
ATOM 958 O O . SER A 1 126 ? 6.470 7.226 -22.615 1.00 63.41 126 SER A O 1
ATOM 960 N N . ASN A 1 127 ? 4.301 7.192 -23.219 1.00 62.25 127 ASN A N 1
ATOM 961 C CA . ASN A 1 127 ? 4.507 6.599 -24.540 1.00 62.25 127 ASN A CA 1
ATOM 962 C C . ASN A 1 127 ? 5.291 7.536 -25.466 1.00 62.25 127 ASN A C 1
ATOM 964 O O . ASN A 1 127 ? 6.207 7.083 -26.141 1.00 62.25 127 ASN A O 1
ATOM 968 N N . ALA A 1 128 ? 4.980 8.836 -25.471 1.00 64.56 128 ALA A N 1
ATOM 969 C CA . ALA A 1 128 ? 5.701 9.822 -26.275 1.00 64.56 128 ALA A CA 1
ATOM 970 C C . ALA A 1 128 ? 7.167 9.973 -25.840 1.00 64.56 128 ALA A C 1
ATOM 972 O O . ALA A 1 128 ? 8.041 10.131 -26.686 1.00 64.56 128 ALA A O 1
ATOM 973 N N . ILE A 1 129 ? 7.448 9.896 -24.534 1.00 69.00 129 ILE A N 1
ATOM 974 C CA . ILE A 1 129 ? 8.822 9.877 -24.017 1.00 69.00 129 ILE A CA 1
ATOM 975 C C . ILE A 1 129 ? 9.514 8.585 -24.445 1.00 69.00 129 ILE A C 1
ATOM 977 O O . ILE A 1 129 ? 10.601 8.653 -25.000 1.00 69.00 129 ILE A O 1
ATOM 981 N N . ALA A 1 130 ? 8.882 7.424 -24.251 1.00 67.50 130 ALA A N 1
ATOM 982 C CA . ALA A 1 130 ? 9.461 6.136 -24.630 1.00 67.50 130 ALA A CA 1
ATOM 983 C C . ALA A 1 130 ? 9.752 6.035 -26.136 1.00 67.50 130 ALA A C 1
ATOM 985 O O . ALA A 1 130 ? 10.789 5.497 -26.502 1.00 67.50 130 ALA A O 1
ATOM 986 N N . ALA A 1 131 ? 8.891 6.593 -26.992 1.00 67.19 131 ALA A N 1
ATOM 987 C CA . ALA A 1 131 ? 9.065 6.591 -28.445 1.00 67.19 131 ALA A CA 1
ATOM 988 C C . ALA A 1 131 ? 10.294 7.384 -28.926 1.00 67.19 131 ALA A C 1
ATOM 990 O O . ALA A 1 131 ? 10.752 7.162 -30.041 1.00 67.19 131 ALA A O 1
ATOM 991 N N . ARG A 1 132 ? 10.835 8.297 -28.106 1.00 69.94 132 ARG A N 1
ATOM 992 C CA . ARG A 1 132 ? 12.073 9.033 -28.422 1.00 69.94 132 ARG A CA 1
ATOM 993 C C . ARG A 1 132 ? 13.339 8.220 -28.169 1.00 69.94 132 ARG A C 1
ATOM 995 O O . ARG A 1 132 ? 14.391 8.593 -28.672 1.00 69.94 132 ARG A O 1
ATOM 1002 N N . TYR A 1 133 ? 13.243 7.151 -27.382 1.00 72.75 133 TYR A N 1
ATOM 1003 C CA . TYR A 1 133 ? 14.375 6.301 -27.035 1.00 72.75 133 TYR A CA 1
ATOM 1004 C C . TYR A 1 133 ? 14.263 4.990 -27.799 1.00 72.75 133 TYR A C 1
ATOM 1006 O O . TYR A 1 133 ? 13.449 4.123 -27.463 1.00 72.75 133 TYR A O 1
ATOM 1014 N N . ASP A 1 134 ? 15.087 4.865 -28.836 1.00 66.25 134 ASP A N 1
ATOM 1015 C CA . ASP A 1 134 ? 15.144 3.655 -29.643 1.00 66.25 134 ASP A CA 1
ATOM 1016 C C . ASP A 1 134 ? 15.517 2.440 -28.771 1.00 66.25 134 ASP A C 1
ATOM 1018 O O . ASP A 1 134 ? 16.331 2.525 -27.848 1.00 66.25 134 ASP A O 1
ATOM 1022 N N . GLY A 1 135 ? 14.857 1.306 -29.004 1.00 75.00 135 GLY A N 1
ATOM 1023 C CA . GLY A 1 135 ? 15.057 0.084 -28.218 1.00 75.00 135 GLY A CA 1
ATOM 1024 C C . GLY A 1 135 ? 14.432 0.061 -26.811 1.00 75.00 135 GLY A C 1
ATOM 1025 O O . GLY A 1 135 ? 14.707 -0.866 -26.046 1.00 75.00 135 GLY A O 1
ATOM 1026 N N . SER A 1 136 ? 13.573 1.018 -26.435 1.00 82.94 136 SER A N 1
ATOM 1027 C CA . SER A 1 136 ? 12.819 0.959 -25.170 1.00 82.94 136 SER A CA 1
ATOM 1028 C C . SER A 1 136 ? 11.843 -0.231 -25.144 1.00 82.94 136 SER A C 1
ATOM 1030 O O . SER A 1 136 ? 10.784 -0.222 -25.776 1.00 82.94 136 SER A O 1
ATOM 1032 N N . LEU A 1 137 ? 12.183 -1.280 -24.389 1.00 85.31 137 LEU A N 1
ATOM 1033 C CA . LEU A 1 137 ? 11.367 -2.496 -24.282 1.00 85.31 137 LEU A CA 1
ATOM 1034 C C . LEU A 1 137 ? 10.284 -2.390 -23.203 1.00 85.31 137 LEU A C 1
ATOM 1036 O O . LEU A 1 137 ? 9.229 -3.022 -23.320 1.00 85.31 137 LEU A O 1
ATOM 1040 N N . VAL A 1 138 ? 10.554 -1.616 -22.150 1.00 89.25 138 VAL A N 1
ATOM 1041 C CA . VAL A 1 138 ? 9.769 -1.534 -20.914 1.00 89.25 138 VAL A CA 1
ATOM 1042 C C . VAL A 1 138 ? 9.386 -0.079 -20.642 1.00 89.25 138 VAL A C 1
ATOM 1044 O O . VAL A 1 138 ? 10.243 0.778 -20.423 1.00 89.25 138 VAL A O 1
ATOM 1047 N N . TYR A 1 139 ? 8.084 0.200 -20.620 1.00 87.06 139 TYR A N 1
ATOM 1048 C CA . TYR A 1 139 ? 7.527 1.530 -20.357 1.00 87.06 139 TYR A CA 1
ATOM 1049 C C . TYR A 1 139 ? 6.116 1.429 -19.746 1.00 87.06 139 TYR A C 1
ATOM 1051 O O . TYR A 1 139 ? 5.473 0.378 -19.845 1.00 87.06 139 TYR A O 1
ATOM 1059 N N . PRO A 1 140 ? 5.624 2.470 -19.046 1.00 84.69 140 PRO A N 1
ATOM 1060 C CA . PRO A 1 140 ? 4.290 2.457 -18.451 1.00 84.69 140 PRO A CA 1
ATOM 1061 C C . PRO A 1 140 ? 3.205 2.284 -19.521 1.00 84.69 140 PRO A C 1
ATOM 1063 O O . PRO A 1 140 ? 3.128 3.075 -20.454 1.00 84.69 140 PRO A O 1
ATOM 1066 N N . GLY A 1 141 ? 2.354 1.270 -19.378 1.00 82.12 141 GLY A N 1
ATOM 1067 C CA . GLY A 1 141 ? 1.313 0.930 -20.352 1.00 82.12 141 GLY A CA 1
ATOM 1068 C C . GLY A 1 141 ? 1.768 0.008 -21.489 1.00 82.12 141 GLY A C 1
ATOM 1069 O O . GLY A 1 141 ? 0.957 -0.312 -22.358 1.00 82.12 141 GLY A O 1
ATOM 1070 N N . ALA A 1 142 ? 3.025 -0.450 -21.498 1.00 84.81 142 ALA A N 1
ATOM 1071 C CA . ALA A 1 142 ? 3.489 -1.421 -22.485 1.00 84.81 142 ALA A CA 1
ATOM 1072 C C . ALA A 1 142 ? 2.727 -2.751 -22.361 1.00 84.81 142 ALA A C 1
ATOM 1074 O O . ALA A 1 142 ? 2.567 -3.300 -21.270 1.00 84.81 142 ALA A O 1
ATOM 1075 N N . SER A 1 143 ? 2.288 -3.291 -23.494 1.00 82.50 143 SER A N 1
ATOM 1076 C CA . SER A 1 143 ? 1.509 -4.529 -23.571 1.00 82.50 143 SER A CA 1
ATOM 1077 C C . SER A 1 143 ? 2.054 -5.465 -24.650 1.00 82.50 143 SER A C 1
ATOM 1079 O O . SER A 1 143 ? 2.850 -5.056 -25.498 1.00 82.50 143 SER A O 1
ATOM 1081 N N . GLY A 1 144 ? 1.647 -6.735 -24.584 1.00 79.62 144 GLY A N 1
ATOM 1082 C CA . GLY A 1 144 ? 2.130 -7.798 -25.469 1.00 79.62 144 GLY A CA 1
ATOM 1083 C C . GLY A 1 144 ? 3.535 -8.282 -25.109 1.00 79.62 144 GLY A C 1
ATO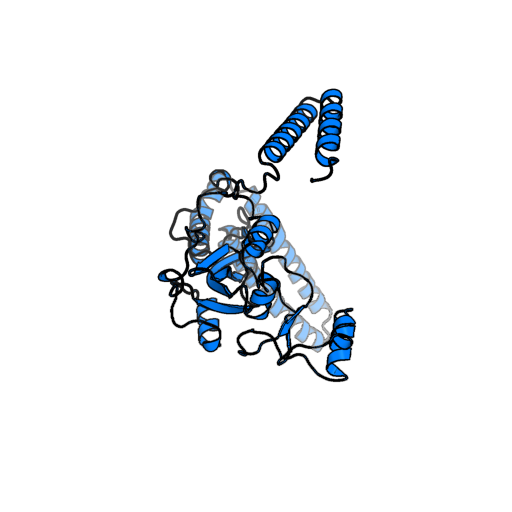M 1084 O O . GLY A 1 144 ? 4.344 -7.529 -24.571 1.00 79.62 144 GLY A O 1
ATOM 1085 N N . ALA A 1 145 ? 3.835 -9.547 -25.388 1.00 81.44 145 ALA A N 1
ATOM 1086 C CA . ALA A 1 145 ? 5.187 -10.070 -25.239 1.00 81.44 145 ALA A CA 1
ATOM 1087 C C . ALA A 1 145 ? 6.017 -9.751 -26.487 1.00 81.44 145 ALA A C 1
ATOM 1089 O O . ALA A 1 145 ? 5.486 -9.689 -27.591 1.00 81.44 145 ALA A O 1
ATOM 1090 N N . VAL A 1 146 ? 7.324 -9.547 -26.316 1.00 81.88 146 VAL A N 1
ATOM 1091 C CA . VAL A 1 146 ? 8.248 -9.347 -27.442 1.00 81.88 146 VAL A CA 1
ATOM 1092 C C . VAL A 1 146 ? 9.432 -10.288 -27.298 1.00 81.88 146 VAL A C 1
ATOM 1094 O O . VAL A 1 146 ? 9.946 -10.501 -26.195 1.00 81.88 146 VAL A O 1
ATOM 1097 N N . ILE A 1 147 ? 9.858 -10.852 -28.425 1.00 82.44 147 ILE A N 1
ATOM 1098 C CA . ILE A 1 147 ? 11.098 -11.613 -28.523 1.00 82.44 147 ILE A CA 1
ATOM 1099 C C . ILE A 1 147 ? 12.208 -10.648 -28.922 1.00 82.44 147 ILE A C 1
ATOM 1101 O O . ILE A 1 147 ? 12.110 -9.979 -29.946 1.00 82.44 147 ILE A O 1
ATOM 1105 N N . VAL A 1 148 ? 13.271 -10.599 -28.125 1.00 85.06 148 VAL A N 1
ATOM 1106 C CA . VAL A 1 148 ? 14.439 -9.759 -28.406 1.00 85.06 148 VAL A CA 1
ATOM 1107 C C . VAL A 1 148 ? 15.692 -10.619 -28.375 1.00 85.06 148 VAL A C 1
ATOM 1109 O O . VAL A 1 148 ? 15.837 -11.483 -27.510 1.00 85.06 148 VAL A O 1
ATOM 1112 N N . GLY A 1 149 ? 16.582 -10.412 -29.343 1.00 83.06 149 GLY A N 1
ATOM 1113 C CA . GLY A 1 149 ? 17.906 -11.024 -29.335 1.00 83.06 149 GLY A CA 1
ATOM 1114 C C . GLY A 1 149 ? 18.789 -10.354 -28.294 1.00 83.06 149 GLY A C 1
ATOM 1115 O O . GLY A 1 149 ? 18.913 -9.134 -28.298 1.00 83.06 149 GLY A O 1
ATOM 1116 N N . ASP A 1 150 ? 19.406 -11.143 -27.421 1.00 84.38 150 ASP A N 1
ATOM 1117 C CA . ASP A 1 150 ? 20.294 -10.629 -26.381 1.00 84.38 150 ASP A CA 1
ATOM 1118 C C . ASP A 1 150 ? 21.680 -11.261 -26.494 1.00 84.38 150 ASP A C 1
ATOM 1120 O O . ASP A 1 150 ? 22.010 -12.248 -25.834 1.00 84.38 150 ASP A O 1
ATOM 1124 N N . SER A 1 151 ? 22.506 -10.705 -27.378 1.00 79.12 151 SER A N 1
ATOM 1125 C CA . SER A 1 151 ? 23.879 -11.177 -27.577 1.00 79.12 151 SER A CA 1
ATOM 1126 C C . SER A 1 151 ? 24.773 -10.932 -26.359 1.00 79.12 151 SER A C 1
ATOM 1128 O O . SER A 1 151 ? 25.722 -11.686 -26.159 1.00 79.12 151 SER A O 1
ATOM 1130 N N . LEU A 1 152 ? 24.462 -9.917 -25.547 1.00 79.88 152 LEU A N 1
ATOM 1131 C CA . LEU A 1 152 ? 25.259 -9.477 -24.397 1.00 79.88 152 LEU A CA 1
ATOM 1132 C C . LEU A 1 152 ? 24.707 -9.970 -23.044 1.00 79.88 152 LEU A C 1
ATOM 1134 O O . LEU A 1 152 ? 25.267 -9.645 -22.001 1.00 79.88 152 LEU A O 1
ATOM 1138 N N . ASP A 1 153 ? 23.613 -10.736 -23.054 1.00 82.62 153 ASP A N 1
ATOM 1139 C CA . ASP A 1 153 ? 22.901 -11.248 -21.873 1.00 82.62 153 ASP A CA 1
ATOM 1140 C C . ASP A 1 153 ? 22.458 -10.162 -20.860 1.00 82.62 153 ASP A C 1
ATOM 1142 O O . ASP A 1 153 ? 22.339 -10.395 -19.656 1.00 82.62 153 ASP A O 1
ATOM 1146 N N . VAL A 1 154 ? 22.170 -8.945 -21.335 1.00 85.25 154 VAL A N 1
ATOM 1147 C CA . VAL A 1 154 ? 21.874 -7.784 -20.477 1.00 85.25 154 VAL A CA 1
ATOM 1148 C C . VAL A 1 154 ? 20.378 -7.635 -20.177 1.00 85.25 154 VAL A C 1
ATOM 1150 O O . VAL A 1 154 ? 20.016 -7.002 -19.182 1.00 85.25 154 VAL A O 1
ATOM 1153 N N . ILE A 1 155 ? 19.489 -8.211 -20.985 1.00 86.44 155 ILE A N 1
ATOM 1154 C CA . ILE A 1 155 ? 18.035 -8.093 -20.826 1.00 86.44 155 ILE A CA 1
ATOM 1155 C C . ILE A 1 155 ? 17.562 -8.959 -19.650 1.00 86.44 155 ILE A C 1
ATOM 1157 O O . ILE A 1 155 ? 17.785 -10.169 -19.596 1.00 86.44 155 ILE A O 1
ATOM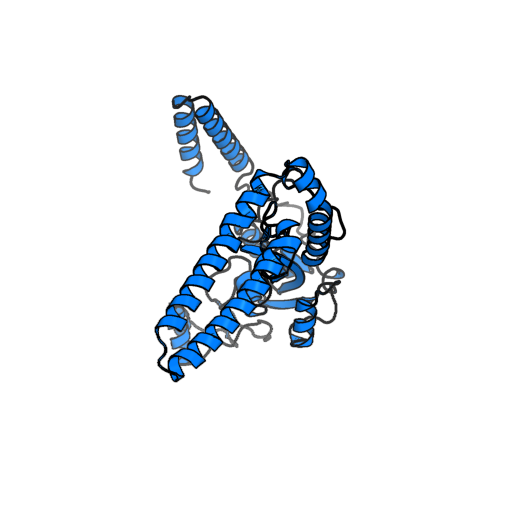 1161 N N . ALA A 1 156 ? 16.845 -8.348 -18.709 1.00 85.44 156 ALA A N 1
ATOM 1162 C CA . ALA A 1 156 ? 16.251 -9.003 -17.547 1.00 85.44 156 ALA A CA 1
ATOM 1163 C C . ALA A 1 156 ? 14.951 -9.735 -17.928 1.00 85.44 156 ALA A C 1
ATOM 1165 O O . ALA A 1 156 ? 13.840 -9.349 -17.534 1.00 85.44 156 ALA A O 1
ATOM 1166 N N . ALA A 1 157 ? 15.102 -10.782 -18.733 1.00 85.19 157 ALA A N 1
ATOM 1167 C CA . ALA A 1 157 ? 14.042 -11.669 -19.179 1.00 85.19 157 ALA A CA 1
ATOM 1168 C C . ALA A 1 157 ? 14.566 -13.109 -19.302 1.00 85.19 157 ALA A C 1
ATOM 1170 O O . ALA A 1 157 ? 15.746 -13.307 -19.605 1.00 85.19 157 ALA A O 1
ATOM 1171 N N . PRO A 1 158 ? 13.714 -14.122 -19.069 1.00 84.69 158 PRO A N 1
ATOM 1172 C CA . PRO A 1 158 ? 14.103 -15.505 -19.284 1.00 84.69 158 PRO A CA 1
ATOM 1173 C C . PRO A 1 158 ? 14.417 -15.752 -20.765 1.00 84.69 158 PRO A C 1
ATOM 1175 O O . PRO A 1 158 ? 13.786 -15.181 -21.663 1.00 84.69 158 PRO A O 1
ATOM 1178 N N . GLY A 1 159 ? 15.381 -16.641 -21.013 1.00 84.00 159 GLY A N 1
ATOM 1179 C CA . GLY A 1 159 ? 15.637 -17.164 -22.352 1.00 84.00 159 GLY A CA 1
ATOM 1180 C C . GLY A 1 159 ? 14.379 -17.808 -22.930 1.00 84.00 159 GLY A C 1
ATOM 1181 O O . GLY A 1 159 ? 13.588 -18.413 -22.199 1.00 84.00 159 GLY A O 1
ATOM 1182 N N . LEU A 1 160 ? 14.181 -17.669 -24.239 1.00 82.25 160 LEU A N 1
ATOM 1183 C CA . LEU A 1 160 ? 13.015 -18.220 -24.912 1.00 82.25 160 LEU A CA 1
ATOM 1184 C C . LEU A 1 160 ? 13.010 -19.755 -24.757 1.00 82.25 160 LEU A C 1
ATOM 1186 O O . LEU A 1 160 ? 13.971 -20.419 -25.170 1.00 82.25 160 LEU A O 1
ATOM 1190 N N . PRO A 1 161 ? 11.954 -20.345 -24.168 1.00 80.00 161 PRO A N 1
ATOM 1191 C CA . PRO A 1 161 ? 11.857 -21.791 -24.041 1.00 80.00 161 PRO A CA 1
ATOM 1192 C C . PRO A 1 161 ? 11.831 -22.470 -25.418 1.00 80.00 161 PRO A C 1
ATOM 1194 O O . PRO A 1 161 ? 11.344 -21.911 -26.398 1.00 80.00 161 PRO A O 1
ATOM 1197 N N . ARG A 1 162 ? 12.342 -23.704 -25.491 1.00 81.88 162 ARG A N 1
ATOM 1198 C CA . ARG A 1 162 ? 12.397 -24.513 -26.723 1.00 81.88 162 ARG A CA 1
ATOM 1199 C C . ARG A 1 162 ? 11.324 -25.611 -26.730 1.00 81.88 162 ARG A C 1
ATOM 1201 O O . ARG A 1 162 ? 10.833 -26.016 -25.674 1.00 81.88 162 ARG A O 1
ATOM 1208 N N . GLY A 1 163 ? 10.973 -26.101 -27.922 1.00 85.75 163 GLY A N 1
ATOM 1209 C CA . GLY A 1 163 ? 10.066 -27.241 -28.116 1.00 85.75 163 GLY A CA 1
ATOM 1210 C C . GLY A 1 163 ? 8.665 -27.027 -27.530 1.00 85.75 163 GLY A C 1
ATOM 1211 O O . GLY A 1 163 ? 8.080 -25.956 -27.667 1.00 85.75 163 GLY A O 1
ATOM 1212 N N . VAL A 1 164 ? 8.134 -28.034 -26.831 1.00 86.62 164 VAL A N 1
ATOM 1213 C CA . VAL A 1 164 ? 6.773 -28.013 -26.257 1.00 86.62 164 VAL A CA 1
ATOM 1214 C C . VAL A 1 164 ? 6.544 -26.905 -25.225 1.00 86.62 164 VAL A C 1
ATOM 1216 O O . VAL A 1 164 ? 5.434 -26.394 -25.117 1.00 86.62 164 VAL A O 1
ATOM 1219 N N . ARG A 1 165 ? 7.587 -26.461 -24.507 1.00 85.00 165 ARG A N 1
ATOM 1220 C CA . ARG A 1 165 ? 7.478 -25.321 -23.578 1.00 85.00 165 ARG A CA 1
ATOM 1221 C C . ARG A 1 165 ? 7.226 -24.005 -24.317 1.00 85.00 165 ARG A C 1
ATOM 1223 O O . ARG A 1 165 ? 6.502 -23.159 -23.804 1.00 85.00 165 ARG A O 1
ATOM 1230 N N . ARG A 1 166 ? 7.792 -23.849 -25.521 1.00 84.62 166 ARG A N 1
ATOM 1231 C CA . ARG A 1 166 ? 7.544 -22.708 -26.419 1.00 84.62 166 ARG A CA 1
ATOM 1232 C C . ARG A 1 166 ? 6.084 -22.685 -26.853 1.00 84.62 166 ARG A C 1
ATOM 1234 O O . ARG A 1 166 ? 5.433 -21.655 -26.737 1.00 84.62 166 ARG A O 1
ATOM 1241 N N . LEU A 1 167 ? 5.574 -23.843 -27.277 1.00 87.62 167 LEU A N 1
ATOM 1242 C CA . LEU A 1 167 ? 4.180 -24.013 -27.683 1.00 87.62 167 LEU A CA 1
ATOM 1243 C C . LEU A 1 167 ? 3.213 -23.734 -26.527 1.00 87.62 167 LEU A C 1
ATOM 1245 O O . LEU A 1 167 ? 2.242 -23.012 -26.712 1.00 87.62 167 LEU A O 1
ATOM 1249 N N . ALA A 1 168 ? 3.501 -24.238 -25.324 1.00 87.56 168 ALA A N 1
ATOM 1250 C CA . ALA A 1 168 ? 2.696 -23.950 -24.138 1.00 87.56 168 ALA A CA 1
ATOM 1251 C C . ALA A 1 168 ? 2.657 -22.444 -23.819 1.00 87.56 168 ALA A C 1
ATOM 1253 O O . ALA A 1 168 ? 1.595 -21.906 -23.512 1.00 87.56 168 ALA A O 1
ATOM 1254 N N . HIS A 1 169 ? 3.793 -21.747 -23.945 1.00 82.56 169 HIS A N 1
ATOM 1255 C CA . HIS A 1 169 ? 3.853 -20.294 -23.770 1.00 82.56 169 HIS A CA 1
ATOM 1256 C C . HIS A 1 169 ? 3.044 -19.546 -24.838 1.00 82.56 169 HIS A C 1
ATOM 1258 O O . HIS A 1 169 ? 2.237 -18.687 -24.485 1.00 82.56 169 HIS A O 1
ATOM 1264 N N . ALA A 1 170 ? 3.211 -19.916 -26.109 1.00 83.75 170 ALA A N 1
ATOM 1265 C CA . ALA A 1 170 ? 2.466 -19.371 -27.243 1.00 83.75 170 ALA A CA 1
ATOM 1266 C C . ALA A 1 170 ? 0.954 -19.543 -27.077 1.00 83.75 170 ALA A C 1
ATOM 1268 O O . ALA A 1 170 ? 0.195 -18.589 -27.223 1.00 83.75 170 ALA A O 1
ATOM 1269 N N . TRP A 1 171 ? 0.525 -20.735 -26.660 1.00 86.50 171 TRP A N 1
ATOM 1270 C CA . TRP A 1 171 ? -0.867 -21.020 -26.339 1.00 86.50 171 TRP A CA 1
ATOM 1271 C C . TRP A 1 171 ? -1.369 -20.174 -25.168 1.00 86.50 171 TRP A C 1
ATOM 1273 O O . TRP A 1 171 ? -2.426 -19.558 -25.266 1.00 86.50 171 TRP A O 1
ATOM 1283 N N . SER A 1 172 ? -0.613 -20.087 -24.069 1.00 85.00 172 SER A N 1
ATOM 1284 C CA . SER A 1 172 ? -1.025 -19.304 -22.893 1.00 85.00 172 SER A CA 1
ATOM 1285 C C . SER A 1 172 ? -1.170 -17.808 -23.184 1.00 85.00 172 SER A C 1
ATOM 1287 O O . SER A 1 172 ? -2.016 -17.148 -22.589 1.00 85.00 172 SER A O 1
ATOM 1289 N N . GLN A 1 173 ? -0.362 -17.280 -24.107 1.00 79.44 173 GLN A N 1
ATOM 1290 C CA . GLN A 1 173 ? -0.365 -15.869 -24.499 1.00 79.44 173 GLN A CA 1
ATOM 1291 C C . GLN A 1 173 ? -1.249 -15.595 -25.718 1.00 79.44 173 GLN A C 1
ATOM 1293 O O . GLN A 1 173 ? -1.379 -14.440 -26.109 1.00 79.44 173 GLN A O 1
ATOM 1298 N N . GLN A 1 174 ? -1.863 -16.639 -26.291 1.00 84.25 174 GLN A N 1
ATOM 1299 C CA . GLN A 1 174 ? -2.635 -16.571 -27.536 1.00 84.25 174 GLN A CA 1
ATOM 1300 C C . GLN A 1 174 ? -1.836 -15.935 -28.690 1.00 84.25 174 GLN A C 1
ATOM 1302 O O . GLN A 1 174 ? -2.399 -15.279 -29.561 1.00 84.25 174 GLN A O 1
ATOM 1307 N N . ASP A 1 175 ? -0.519 -16.151 -28.703 1.00 77.81 175 ASP A N 1
ATOM 1308 C CA . ASP A 1 175 ? 0.400 -15.587 -29.688 1.00 77.81 175 ASP A CA 1
ATOM 1309 C C . ASP A 1 175 ? 1.228 -16.703 -30.334 1.00 77.81 175 ASP A C 1
ATOM 1311 O O . ASP A 1 175 ? 2.272 -17.128 -29.833 1.00 77.81 175 ASP A O 1
ATOM 1315 N N . MET A 1 176 ? 0.731 -17.206 -31.466 1.00 80.38 176 MET A N 1
ATOM 1316 C CA . MET A 1 176 ? 1.369 -18.297 -32.210 1.00 80.38 176 MET A CA 1
ATOM 1317 C C . MET A 1 176 ? 2.607 -17.846 -32.992 1.00 80.38 176 MET A C 1
ATOM 1319 O O . MET A 1 176 ? 3.418 -18.696 -33.373 1.00 80.38 176 MET A O 1
ATOM 1323 N N . SER A 1 177 ? 2.819 -16.532 -33.158 1.00 74.44 177 SER A N 1
ATOM 1324 C CA . SER A 1 177 ? 4.050 -15.999 -33.759 1.00 74.44 177 SER A CA 1
ATOM 1325 C C . SER A 1 177 ? 5.284 -16.392 -32.944 1.00 74.44 177 SER A C 1
ATOM 1327 O O . SER A 1 177 ? 6.371 -16.605 -33.491 1.00 74.44 177 SER A O 1
ATOM 1329 N N . LEU A 1 178 ? 5.086 -16.629 -31.640 1.00 73.81 178 LEU A N 1
ATOM 1330 C CA . LEU A 1 178 ? 6.112 -17.124 -30.743 1.00 73.81 178 LEU A CA 1
ATOM 1331 C C . LEU A 1 178 ? 6.671 -18.479 -31.164 1.00 73.81 178 LEU A C 1
ATOM 1333 O O . LEU A 1 178 ? 7.761 -18.765 -30.696 1.00 73.81 178 LEU A O 1
ATOM 1337 N N . VAL A 1 179 ? 6.007 -19.294 -32.001 1.00 78.25 179 VAL A N 1
ATOM 1338 C CA . VAL A 1 179 ? 6.471 -20.629 -32.453 1.00 78.25 179 VAL A CA 1
ATOM 1339 C C . VAL A 1 179 ? 7.080 -20.601 -33.859 1.00 78.25 179 VAL A C 1
ATOM 1341 O O . VAL A 1 179 ? 8.050 -21.320 -34.102 1.00 78.25 179 VAL A O 1
ATOM 1344 N N . SER A 1 180 ? 6.544 -19.781 -34.765 1.00 67.44 180 SER A N 1
ATOM 1345 C CA . SER A 1 180 ? 6.800 -19.872 -36.211 1.00 67.44 180 SER A CA 1
ATOM 1346 C C . SER A 1 180 ? 7.854 -18.907 -36.768 1.00 67.44 180 SER A C 1
ATOM 1348 O O . SER A 1 180 ? 8.209 -19.038 -37.934 1.00 67.44 180 SER A O 1
ATOM 1350 N N . GLY A 1 181 ? 8.347 -17.942 -35.984 1.00 65.62 181 GLY A N 1
ATOM 1351 C CA . GLY A 1 181 ? 9.321 -16.947 -36.458 1.00 65.62 181 GLY A CA 1
ATOM 1352 C C . GLY A 1 181 ? 10.788 -17.391 -36.396 1.00 65.62 181 GLY A C 1
ATOM 1353 O O . GLY A 1 181 ? 11.170 -18.152 -35.495 1.00 65.62 181 GLY A O 1
ATOM 1354 N N . ASP A 1 182 ? 11.603 -16.850 -37.311 1.00 69.81 182 ASP A N 1
ATOM 1355 C CA . ASP A 1 182 ? 13.068 -16.881 -37.237 1.00 69.81 182 ASP A CA 1
ATOM 1356 C C . ASP A 1 182 ? 13.538 -16.172 -35.966 1.00 69.81 182 ASP A C 1
ATOM 1358 O O . ASP A 1 182 ? 13.173 -15.028 -35.684 1.00 69.81 182 ASP A O 1
ATOM 1362 N N . LEU A 1 183 ? 14.328 -16.881 -35.162 1.00 72.50 183 LEU A N 1
ATOM 1363 C CA . LEU A 1 183 ? 14.742 -16.404 -33.850 1.00 72.50 183 LEU A CA 1
ATOM 1364 C C . LEU A 1 183 ? 16.146 -15.802 -33.899 1.00 72.50 183 LEU A C 1
ATOM 1366 O O . LEU A 1 183 ? 17.072 -16.448 -34.400 1.00 72.50 183 LEU A O 1
ATOM 1370 N N . PRO A 1 184 ? 16.355 -14.623 -33.292 1.00 76.31 184 PRO A N 1
ATOM 1371 C CA . PRO A 1 184 ? 17.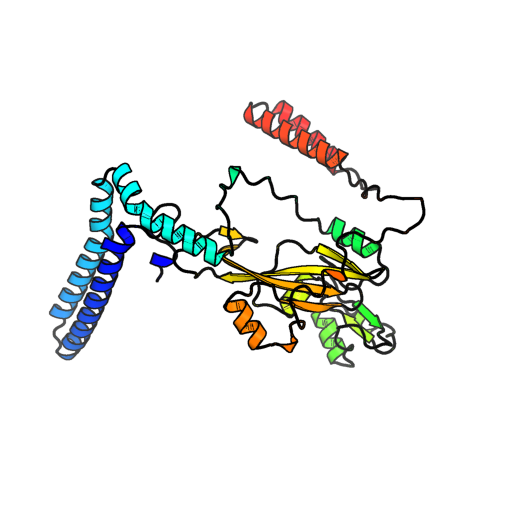698 -14.109 -33.093 1.00 76.31 184 PRO A CA 1
ATOM 1372 C C . PRO A 1 184 ? 18.498 -15.026 -32.153 1.00 76.31 184 PRO A C 1
ATOM 1374 O O . PRO A 1 184 ? 17.943 -15.760 -31.325 1.00 76.31 184 PRO A O 1
ATOM 1377 N N . ARG A 1 185 ? 19.832 -14.979 -32.252 1.00 74.81 185 ARG A N 1
ATOM 1378 C CA . ARG A 1 185 ? 20.710 -15.696 -31.311 1.00 74.81 185 ARG A CA 1
ATOM 1379 C C . ARG A 1 185 ? 20.441 -15.191 -29.888 1.00 74.81 185 ARG A C 1
ATOM 1381 O O . ARG A 1 185 ? 20.261 -13.994 -29.688 1.00 74.81 185 ARG A O 1
ATOM 1388 N N . ASN A 1 186 ? 20.399 -16.107 -28.918 1.00 80.88 186 ASN A N 1
ATOM 1389 C CA . ASN A 1 186 ? 20.051 -15.813 -27.521 1.00 80.88 186 ASN A CA 1
ATOM 1390 C C . ASN A 1 186 ? 18.724 -15.043 -27.369 1.00 80.88 186 ASN A C 1
ATOM 1392 O O . ASN A 1 186 ? 18.632 -14.065 -26.631 1.00 80.88 186 ASN A O 1
ATOM 1396 N N . ALA A 1 187 ? 17.687 -15.485 -28.086 1.00 83.62 187 ALA A N 1
ATOM 1397 C CA . ALA A 1 187 ? 16.347 -14.927 -27.963 1.00 83.62 187 ALA A CA 1
ATOM 1398 C C . ALA A 1 187 ? 15.841 -14.985 -26.511 1.00 83.62 187 ALA A C 1
ATOM 1400 O O . ALA A 1 187 ? 15.815 -16.052 -25.888 1.00 83.62 187 ALA A O 1
ATOM 1401 N N . LYS A 1 188 ? 15.385 -13.844 -25.996 1.00 86.06 188 LYS A N 1
ATOM 1402 C CA . LYS A 1 188 ? 14.712 -13.701 -24.703 1.00 86.06 188 LYS A CA 1
ATOM 1403 C C . LYS A 1 188 ? 13.259 -13.302 -24.898 1.00 86.06 188 LYS A C 1
ATOM 1405 O O . LYS A 1 188 ? 12.933 -12.541 -25.806 1.00 86.06 188 LYS A O 1
ATOM 1410 N N . LEU A 1 189 ? 12.392 -13.814 -24.025 1.00 86.00 189 LEU A N 1
ATOM 1411 C CA . LEU A 1 189 ? 10.964 -13.498 -24.030 1.00 86.00 189 LEU A CA 1
ATOM 1412 C C . LEU A 1 189 ? 10.665 -12.419 -22.988 1.00 86.00 189 LEU A C 1
ATOM 1414 O O . LEU A 1 189 ? 10.574 -12.699 -21.789 1.00 86.00 189 LEU A O 1
ATOM 1418 N N . VAL A 1 190 ? 10.465 -11.183 -23.439 1.00 86.50 190 VAL A N 1
ATOM 1419 C CA . VAL A 1 190 ? 10.087 -10.068 -22.567 1.00 86.50 190 VAL A CA 1
ATOM 1420 C C . VAL A 1 190 ? 8.564 -10.024 -22.449 1.00 86.50 190 VAL A C 1
ATOM 1422 O O . VAL A 1 190 ? 7.889 -9.312 -23.185 1.00 86.50 190 VAL A O 1
ATOM 1425 N N . GLY A 1 191 ? 8.018 -10.816 -21.522 1.00 83.69 191 GLY A N 1
ATOM 1426 C CA . GLY A 1 191 ? 6.572 -10.863 -21.265 1.00 83.69 191 GLY A CA 1
ATOM 1427 C C . GLY A 1 191 ? 6.057 -9.652 -20.479 1.00 83.69 191 GLY A C 1
ATOM 1428 O O . GLY A 1 191 ? 5.109 -8.988 -20.885 1.00 83.69 191 GLY A O 1
ATOM 1429 N N . THR A 1 192 ? 6.703 -9.324 -19.355 1.00 89.88 192 THR A N 1
ATOM 1430 C CA . THR A 1 192 ? 6.284 -8.203 -18.497 1.00 89.88 192 THR A CA 1
ATOM 1431 C C . THR A 1 192 ? 6.994 -6.917 -18.908 1.00 89.88 192 THR A C 1
ATOM 1433 O O . THR A 1 192 ? 8.090 -6.613 -18.418 1.00 89.88 192 THR A O 1
ATOM 1436 N N . ARG A 1 193 ? 6.377 -6.179 -19.833 1.00 89.94 193 ARG A N 1
ATOM 1437 C CA . ARG A 1 193 ? 6.889 -4.896 -20.346 1.00 89.94 193 ARG A CA 1
ATOM 1438 C C . ARG A 1 193 ? 6.331 -3.676 -19.622 1.00 89.94 193 ARG A C 1
ATOM 1440 O O . ARG A 1 193 ? 6.991 -2.645 -19.593 1.00 89.94 193 ARG A O 1
ATOM 1447 N N . ASP A 1 194 ? 5.151 -3.778 -19.018 1.00 90.75 194 ASP A N 1
ATOM 1448 C CA . ASP A 1 194 ? 4.630 -2.685 -18.201 1.00 90.75 194 ASP A CA 1
ATOM 1449 C C . ASP A 1 194 ? 5.479 -2.512 -16.930 1.00 90.75 194 ASP A C 1
ATOM 1451 O O . ASP A 1 194 ? 5.706 -3.463 -16.172 1.00 90.75 194 ASP A O 1
ATOM 1455 N N . VAL A 1 195 ? 5.934 -1.280 -16.685 1.00 91.56 195 VAL A N 1
ATOM 1456 C CA . VAL A 1 195 ? 6.799 -0.943 -15.540 1.00 91.56 195 VAL A CA 1
ATOM 1457 C C . VAL A 1 195 ? 6.105 -1.286 -14.219 1.00 91.56 195 VAL A C 1
ATOM 1459 O O . VAL A 1 195 ? 6.727 -1.868 -13.330 1.00 91.56 195 VAL A O 1
ATOM 1462 N N . ARG A 1 196 ? 4.804 -0.996 -14.078 1.00 91.25 196 ARG A N 1
ATOM 1463 C CA . ARG A 1 196 ? 4.063 -1.264 -12.833 1.00 91.25 196 ARG A CA 1
ATOM 1464 C C . ARG A 1 196 ? 3.889 -2.752 -12.595 1.00 91.25 196 ARG A C 1
ATOM 1466 O O . ARG A 1 196 ? 4.067 -3.211 -11.466 1.00 91.25 196 ARG A O 1
ATOM 1473 N N . ALA A 1 197 ? 3.546 -3.504 -13.635 1.00 92.25 197 ALA A N 1
ATOM 1474 C CA . ALA A 1 197 ? 3.420 -4.953 -13.583 1.00 92.25 197 ALA A CA 1
ATOM 1475 C C . ALA A 1 197 ? 4.751 -5.601 -13.191 1.00 92.25 197 ALA A C 1
ATOM 1477 O O . ALA A 1 197 ? 4.776 -6.473 -12.324 1.00 92.25 197 ALA A O 1
ATOM 1478 N N . ARG A 1 198 ? 5.866 -5.117 -13.751 1.00 93.00 198 ARG A N 1
ATOM 1479 C CA . ARG A 1 198 ? 7.210 -5.595 -13.415 1.00 93.00 198 ARG A CA 1
ATOM 1480 C C . ARG A 1 198 ? 7.575 -5.305 -11.964 1.00 93.00 198 ARG A C 1
ATOM 1482 O O . ARG A 1 198 ? 7.946 -6.222 -11.237 1.00 93.00 198 ARG A O 1
ATOM 1489 N N . VAL A 1 199 ? 7.393 -4.068 -11.508 1.00 94.12 199 VAL A N 1
ATOM 1490 C CA . VAL A 1 199 ? 7.641 -3.698 -10.107 1.00 94.12 199 VAL A CA 1
ATOM 1491 C C . VAL A 1 199 ? 6.731 -4.486 -9.155 1.00 94.12 199 VAL A C 1
ATOM 1493 O O . VAL A 1 199 ? 7.180 -4.905 -8.093 1.00 94.12 199 VAL A O 1
ATOM 1496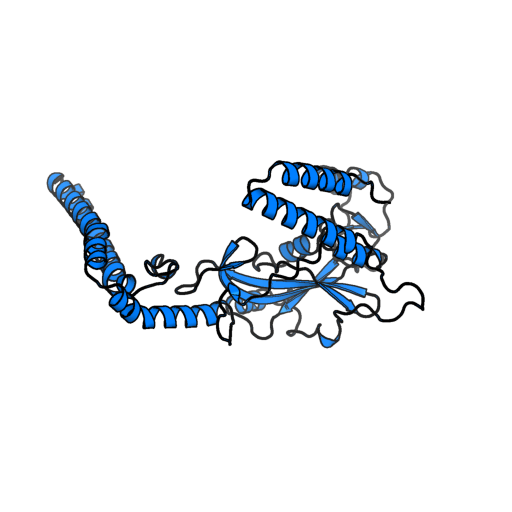 N N . ARG A 1 200 ? 5.478 -4.770 -9.541 1.00 93.88 200 ARG A N 1
ATOM 1497 C CA . ARG A 1 200 ? 4.544 -5.588 -8.743 1.00 93.88 200 ARG A CA 1
ATOM 1498 C C . ARG A 1 200 ? 5.011 -7.032 -8.616 1.00 93.88 200 ARG A C 1
ATOM 1500 O O . ARG A 1 200 ? 4.836 -7.619 -7.557 1.00 93.88 200 ARG A O 1
ATOM 1507 N N . ALA A 1 201 ? 5.588 -7.589 -9.678 1.00 92.50 201 ALA A N 1
ATOM 1508 C CA . ALA A 1 201 ? 6.133 -8.940 -9.663 1.00 92.50 201 ALA A CA 1
ATOM 1509 C C . ALA A 1 201 ? 7.371 -9.049 -8.754 1.00 92.50 201 ALA A C 1
ATOM 1511 O O . ALA A 1 201 ? 7.530 -10.054 -8.069 1.00 92.50 201 ALA A O 1
ATOM 1512 N N . VAL A 1 202 ? 8.218 -8.013 -8.717 1.00 91.62 202 VAL A N 1
ATOM 1513 C CA . VAL A 1 202 ? 9.438 -7.985 -7.888 1.00 91.62 202 VAL A CA 1
ATOM 1514 C C . VAL A 1 202 ? 9.132 -7.676 -6.418 1.00 91.62 202 VAL A C 1
ATOM 1516 O O . VAL A 1 202 ? 9.724 -8.273 -5.524 1.00 91.62 202 VAL A O 1
ATOM 1519 N N . ALA A 1 203 ? 8.211 -6.749 -6.156 1.00 92.25 203 ALA A N 1
ATOM 1520 C CA . ALA A 1 203 ? 7.948 -6.210 -4.825 1.00 92.25 203 ALA A CA 1
ATOM 1521 C C . ALA A 1 203 ? 6.437 -6.172 -4.497 1.00 92.25 203 ALA A C 1
ATOM 1523 O O . ALA A 1 203 ? 5.874 -5.095 -4.288 1.00 92.25 203 ALA A O 1
ATOM 1524 N N . PRO A 1 204 ? 5.751 -7.332 -4.435 1.00 92.25 204 PRO A N 1
ATOM 1525 C CA . PRO A 1 204 ? 4.284 -7.406 -4.356 1.00 92.25 204 PRO A CA 1
ATOM 1526 C C . PRO A 1 204 ? 3.689 -6.850 -3.056 1.00 92.25 204 PRO A C 1
ATOM 1528 O O . PRO A 1 204 ? 2.520 -6.477 -3.011 1.00 92.25 204 PRO A O 1
ATOM 1531 N N . ILE A 1 205 ? 4.487 -6.808 -1.994 1.00 91.31 205 ILE A N 1
ATOM 1532 C CA . ILE A 1 205 ? 4.079 -6.377 -0.653 1.00 91.31 205 ILE A CA 1
ATOM 1533 C C . ILE A 1 205 ? 3.907 -4.865 -0.526 1.00 91.31 205 ILE A C 1
ATOM 1535 O O . ILE A 1 205 ? 3.183 -4.398 0.353 1.00 91.31 205 ILE A O 1
ATOM 1539 N N . PHE A 1 206 ? 4.612 -4.100 -1.362 1.00 93.31 206 PHE A N 1
ATOM 1540 C CA . PHE A 1 206 ? 4.614 -2.656 -1.274 1.00 93.31 206 PHE A CA 1
ATOM 1541 C C . PHE A 1 206 ? 3.548 -2.123 -2.204 1.00 93.31 206 PHE A C 1
ATOM 1543 O O . PHE A 1 206 ? 3.386 -2.548 -3.351 1.00 93.31 206 PHE A O 1
ATOM 1550 N N . ALA A 1 207 ? 2.821 -1.140 -1.708 1.00 91.56 207 ALA A N 1
ATOM 1551 C CA . ALA A 1 207 ? 1.903 -0.415 -2.543 1.00 91.56 207 ALA A CA 1
ATOM 1552 C C . ALA A 1 207 ? 2.663 0.546 -3.441 1.00 91.56 207 ALA A C 1
ATOM 1554 O O . ALA A 1 207 ? 3.543 1.273 -2.992 1.00 91.56 207 ALA A O 1
ATOM 1555 N N . GLN A 1 208 ? 2.297 0.552 -4.714 1.00 90.06 208 GLN A N 1
ATOM 1556 C CA . GLN A 1 208 ? 2.913 1.435 -5.689 1.00 90.06 208 GLN A CA 1
ATOM 1557 C C . GLN A 1 208 ? 2.258 2.812 -5.655 1.00 90.06 208 GLN A C 1
ATOM 1559 O O . GLN A 1 208 ? 1.033 2.923 -5.536 1.00 90.06 208 GLN A O 1
ATOM 1564 N N . GLY A 1 209 ? 3.078 3.844 -5.826 1.00 81.94 209 GLY A N 1
ATOM 1565 C CA . GLY A 1 209 ? 2.628 5.197 -6.107 1.00 81.94 209 GLY A CA 1
ATOM 1566 C C . GLY A 1 209 ? 1.799 5.258 -7.391 1.00 81.94 209 GLY A C 1
ATOM 1567 O O . GLY A 1 209 ? 1.901 4.417 -8.289 1.00 81.94 209 GLY A O 1
ATOM 1568 N N . SER A 1 210 ? 0.957 6.280 -7.496 1.00 75.44 210 SER A N 1
ATOM 1569 C CA . SER A 1 210 ? 0.071 6.486 -8.646 1.00 75.44 210 SER A CA 1
ATOM 1570 C C . SER A 1 210 ? 0.805 6.944 -9.901 1.00 75.44 210 SER A C 1
ATOM 1572 O O . SER A 1 210 ? 0.216 6.904 -10.977 1.00 75.44 210 SER A O 1
ATOM 1574 N N . TYR A 1 211 ? 2.088 7.301 -9.819 1.00 75.44 211 TYR A N 1
ATOM 1575 C CA . TYR A 1 211 ? 2.860 7.849 -10.930 1.00 75.44 211 TYR A CA 1
ATOM 1576 C C . TYR A 1 211 ? 4.161 7.071 -11.181 1.00 75.44 211 TYR A C 1
ATOM 1578 O O . TYR A 1 211 ? 4.790 6.597 -10.238 1.00 75.44 211 TYR A O 1
ATOM 1586 N N . ALA A 1 212 ? 4.514 6.912 -12.460 1.00 84.50 212 ALA A N 1
ATOM 1587 C CA . ALA A 1 212 ? 5.790 6.368 -12.909 1.00 84.50 212 ALA A CA 1
ATOM 1588 C C . ALA A 1 212 ? 6.557 7.496 -13.605 1.00 84.50 212 ALA A C 1
ATOM 1590 O O . ALA A 1 212 ? 6.156 7.934 -14.685 1.00 84.50 212 ALA A O 1
ATOM 1591 N N . ALA A 1 213 ? 7.607 8.001 -12.964 1.00 81.19 213 ALA A N 1
ATOM 1592 C CA . ALA A 1 213 ? 8.340 9.163 -13.441 1.00 81.19 213 ALA A CA 1
ATOM 1593 C C . ALA A 1 213 ? 9.499 8.741 -14.357 1.00 81.19 213 ALA A C 1
ATOM 1595 O O . ALA A 1 213 ? 10.183 7.761 -14.056 1.00 81.19 213 ALA A O 1
ATOM 1596 N N . PRO A 1 214 ? 9.737 9.452 -15.470 1.00 83.56 214 PRO A N 1
ATOM 1597 C CA . PRO A 1 214 ? 10.931 9.245 -16.272 1.00 83.56 214 PRO A CA 1
ATOM 1598 C C . PRO A 1 214 ? 12.157 9.802 -15.535 1.00 83.56 214 PRO A C 1
ATOM 1600 O O . PRO A 1 214 ? 12.092 10.855 -14.901 1.00 83.56 214 PRO A O 1
ATOM 1603 N N . LEU A 1 215 ? 13.269 9.087 -15.633 1.00 83.75 215 LEU A N 1
ATOM 1604 C CA . LEU A 1 215 ? 14.589 9.473 -15.150 1.00 83.75 215 LEU A CA 1
ATOM 1605 C C . LEU A 1 215 ? 15.613 9.224 -16.261 1.00 83.75 215 LEU A C 1
ATOM 1607 O O . LEU A 1 215 ? 15.464 8.285 -17.039 1.00 83.75 215 LEU A O 1
ATOM 1611 N N . PHE A 1 216 ? 16.666 10.029 -16.319 1.00 83.94 216 PHE A N 1
ATOM 1612 C CA . PHE A 1 216 ? 17.631 10.022 -17.416 1.00 83.94 216 PHE A CA 1
ATOM 1613 C C . PHE A 1 216 ? 19.063 9.923 -16.899 1.00 83.94 216 PHE A C 1
ATOM 1615 O O . PHE A 1 216 ? 19.430 10.601 -15.940 1.00 83.94 216 PHE A O 1
ATOM 1622 N N . ARG A 1 217 ? 19.882 9.107 -17.566 1.00 82.94 217 ARG A N 1
ATOM 1623 C CA . ARG A 1 217 ? 21.342 9.067 -17.399 1.00 82.94 217 ARG A CA 1
ATOM 1624 C C . ARG A 1 217 ? 21.983 9.097 -18.777 1.00 82.94 217 ARG A C 1
ATOM 1626 O O . ARG A 1 217 ? 21.974 8.073 -19.461 1.00 82.94 217 ARG A O 1
ATOM 1633 N N . GLY A 1 218 ? 22.495 10.261 -19.180 1.00 80.25 218 GLY A N 1
ATOM 1634 C CA . GLY A 1 218 ? 22.860 10.496 -20.581 1.00 80.25 218 GLY A CA 1
ATOM 1635 C C . GLY A 1 218 ? 21.685 10.119 -21.486 1.00 80.25 218 GLY A C 1
ATOM 1636 O O . GLY A 1 218 ? 20.545 10.483 -21.200 1.00 80.25 218 GLY A O 1
ATOM 1637 N N . ASP A 1 219 ? 21.935 9.266 -22.474 1.00 78.75 219 ASP A N 1
ATOM 1638 C CA . ASP A 1 219 ? 20.920 8.835 -23.446 1.00 78.75 219 ASP A CA 1
ATOM 1639 C C . ASP A 1 219 ? 20.055 7.657 -22.974 1.00 78.75 219 ASP A C 1
ATOM 1641 O O . ASP A 1 219 ? 19.243 7.121 -23.725 1.00 78.75 219 ASP A O 1
ATOM 1645 N N . THR A 1 220 ? 20.209 7.216 -21.723 1.00 84.38 220 THR A N 1
ATOM 1646 C CA . THR A 1 220 ? 19.456 6.072 -21.200 1.00 84.38 220 THR A CA 1
ATOM 1647 C C . THR A 1 220 ? 18.246 6.516 -20.387 1.00 84.38 220 THR A C 1
ATOM 1649 O O . THR A 1 220 ? 18.376 7.206 -19.373 1.00 84.38 220 THR A O 1
ATOM 1652 N N . LEU A 1 221 ? 17.066 6.036 -20.792 1.00 88.44 221 LEU A N 1
ATOM 1653 C CA . LEU A 1 221 ? 15.808 6.228 -20.075 1.00 88.44 221 LEU A CA 1
ATOM 1654 C C . LEU A 1 221 ? 15.613 5.178 -18.970 1.00 88.44 221 LEU A C 1
ATOM 1656 O O . LEU A 1 221 ? 15.723 3.965 -19.187 1.00 88.44 221 LEU A O 1
ATOM 1660 N N . TYR A 1 222 ? 15.211 5.654 -17.802 1.00 90.06 222 TYR A N 1
ATOM 1661 C CA . TYR A 1 222 ? 14.786 4.882 -16.646 1.00 90.06 222 TYR A CA 1
ATOM 1662 C C . TYR A 1 222 ? 13.383 5.316 -16.221 1.00 90.06 222 TYR A C 1
ATOM 1664 O O . TYR A 1 222 ? 12.959 6.444 -16.454 1.00 90.06 222 TYR A O 1
ATOM 1672 N N . TRP A 1 223 ? 12.664 4.422 -15.555 1.00 90.25 223 TRP A N 1
ATOM 1673 C CA . TRP A 1 223 ? 11.369 4.705 -14.950 1.00 90.25 223 TRP A CA 1
ATOM 1674 C C . TRP A 1 223 ? 11.451 4.496 -13.449 1.00 90.25 223 TRP A C 1
ATOM 1676 O O . TRP A 1 223 ? 11.818 3.408 -13.007 1.00 90.25 223 TRP A O 1
ATOM 1686 N N . SER A 1 224 ? 11.087 5.503 -12.662 1.00 89.88 224 SER A N 1
ATOM 1687 C CA . SER A 1 224 ? 10.967 5.376 -11.215 1.00 89.88 224 SER A CA 1
ATOM 1688 C C . SER A 1 224 ? 9.516 5.240 -10.772 1.00 89.88 224 SER A C 1
ATOM 1690 O O . SER A 1 224 ? 8.613 5.906 -11.278 1.00 89.88 224 SER A O 1
ATOM 1692 N N . ILE A 1 225 ? 9.287 4.350 -9.811 1.00 90.19 225 ILE A N 1
ATOM 1693 C CA . ILE A 1 225 ? 8.013 4.175 -9.118 1.00 90.19 225 ILE A CA 1
ATOM 1694 C C . ILE A 1 225 ? 8.292 4.167 -7.623 1.00 90.19 225 ILE A C 1
ATOM 1696 O O . ILE A 1 225 ? 9.087 3.371 -7.125 1.00 90.19 225 ILE A O 1
ATOM 1700 N N . GLU A 1 226 ? 7.593 5.023 -6.894 1.00 89.25 226 GLU A N 1
ATOM 1701 C CA . GLU A 1 226 ? 7.643 5.028 -5.438 1.00 89.25 226 GLU A CA 1
ATOM 1702 C C . GLU A 1 226 ? 6.893 3.826 -4.858 1.00 89.25 226 GLU A C 1
ATOM 1704 O O . GLU A 1 226 ? 5.804 3.459 -5.314 1.00 89.25 226 GLU A O 1
ATOM 1709 N N . LEU A 1 227 ? 7.473 3.220 -3.828 1.00 92.62 227 LEU A N 1
ATOM 1710 C CA . LEU A 1 227 ? 6.938 2.079 -3.105 1.00 92.62 227 LEU A CA 1
ATOM 1711 C C . LEU A 1 227 ? 6.672 2.457 -1.654 1.00 92.62 227 LEU A C 1
ATOM 1713 O O . LEU A 1 227 ? 7.496 3.083 -0.988 1.00 92.62 227 LEU A O 1
ATOM 1717 N N . TYR A 1 228 ? 5.522 2.018 -1.157 1.00 93.12 228 TYR A N 1
ATOM 1718 C CA . TYR A 1 228 ? 5.009 2.379 0.152 1.00 93.12 228 TYR A CA 1
ATOM 1719 C C . TYR A 1 228 ? 4.643 1.142 0.968 1.00 93.12 228 TYR A C 1
ATOM 1721 O O . TYR A 1 228 ? 3.911 0.262 0.503 1.00 93.12 228 TYR A O 1
ATOM 1729 N N . SER A 1 229 ? 5.088 1.107 2.220 1.00 94.94 229 SER A N 1
ATOM 1730 C CA . SER A 1 229 ? 4.542 0.208 3.233 1.00 94.94 229 SER A CA 1
ATOM 1731 C C . SER A 1 229 ? 3.161 0.697 3.620 1.00 94.94 229 SER A C 1
ATOM 1733 O O . SER A 1 229 ? 2.979 1.870 3.957 1.00 94.94 229 SER A O 1
ATOM 1735 N N . ALA A 1 230 ? 2.176 -0.193 3.594 1.00 93.56 230 ALA A N 1
ATOM 1736 C CA . ALA A 1 230 ? 0.809 0.213 3.833 1.00 93.56 230 ALA A CA 1
ATOM 1737 C C . ALA A 1 230 ? -0.043 -0.830 4.534 1.00 93.56 230 ALA A C 1
ATOM 1739 O O . ALA A 1 230 ? 0.121 -2.030 4.334 1.00 93.56 230 ALA A O 1
ATOM 1740 N N . SER A 1 231 ? -0.983 -0.346 5.340 1.00 93.44 231 SER A N 1
ATOM 1741 C CA . SER A 1 231 ? -1.891 -1.190 6.105 1.00 93.44 231 SER A CA 1
ATOM 1742 C C . SER A 1 231 ? -3.177 -0.449 6.449 1.00 93.44 231 SER A C 1
ATOM 1744 O O . SER A 1 231 ? -3.194 0.775 6.593 1.00 93.44 231 SER A O 1
ATOM 1746 N N . ASN A 1 232 ? -4.245 -1.217 6.637 1.00 92.50 232 ASN A N 1
ATOM 1747 C CA . ASN A 1 232 ? -5.553 -0.730 7.083 1.00 92.50 232 ASN A CA 1
ATOM 1748 C C . ASN A 1 232 ? -5.766 -0.988 8.580 1.00 92.50 232 ASN A C 1
ATOM 1750 O O . ASN A 1 232 ? -6.821 -0.688 9.124 1.00 92.50 232 ASN A O 1
ATOM 1754 N N . PHE A 1 233 ? -4.764 -1.570 9.241 1.00 93.00 233 PHE A N 1
ATOM 1755 C CA . PHE A 1 233 ? -4.859 -2.083 10.603 1.00 93.00 233 PHE A CA 1
ATOM 1756 C C . PHE A 1 233 ? -3.959 -1.318 11.583 1.00 93.00 233 PHE A C 1
ATOM 1758 O O . PHE A 1 233 ? -3.655 -1.801 12.669 1.00 93.00 233 PHE A O 1
ATOM 1765 N N . TYR A 1 234 ? -3.490 -0.122 11.232 1.00 94.38 234 TYR A N 1
ATOM 1766 C CA . TYR A 1 234 ? -2.706 0.664 12.179 1.00 94.38 234 TYR A CA 1
ATOM 1767 C C . TYR A 1 234 ? -3.636 1.356 13.188 1.00 94.38 234 TYR A C 1
ATOM 1769 O O . TYR A 1 234 ? -4.523 2.113 12.785 1.00 94.38 234 TYR A O 1
ATOM 1777 N N . PRO A 1 235 ? -3.494 1.069 14.495 1.00 94.94 235 PRO A N 1
ATOM 1778 C CA . PRO A 1 235 ? -4.449 1.517 15.497 1.00 94.94 235 PRO A CA 1
ATOM 1779 C C . PRO A 1 235 ? -4.376 3.029 15.701 1.00 94.94 235 PRO A C 1
ATOM 1781 O O . PRO A 1 235 ? -3.317 3.641 15.570 1.00 94.94 235 PRO A O 1
ATOM 1784 N N . LEU A 1 236 ? -5.512 3.612 16.083 1.00 93.50 236 LEU A N 1
ATOM 1785 C CA . LEU A 1 236 ? -5.673 5.014 16.464 1.00 93.50 236 LEU A CA 1
ATOM 1786 C C . LEU A 1 236 ? -5.320 6.028 15.366 1.00 93.50 236 LEU A C 1
ATOM 1788 O O . LEU A 1 236 ? -5.297 7.217 15.651 1.00 93.50 236 LEU A O 1
ATOM 1792 N N . SER A 1 237 ? -5.085 5.608 14.122 1.00 94.12 237 SER A N 1
ATOM 1793 C CA . SER A 1 237 ? -4.765 6.519 13.021 1.00 94.12 237 SER A CA 1
ATOM 1794 C C . SER A 1 237 ? -5.976 6.868 12.156 1.00 94.12 237 SER A C 1
ATOM 1796 O O . SER A 1 237 ? -6.940 6.107 12.025 1.00 94.12 237 SER A O 1
ATOM 1798 N N . ALA A 1 238 ? -5.932 8.059 11.560 1.00 91.50 238 ALA A N 1
ATOM 1799 C CA . ALA A 1 238 ? -6.873 8.469 10.540 1.00 91.50 238 ALA A CA 1
ATOM 1800 C C . ALA A 1 238 ? -6.748 7.608 9.280 1.00 91.50 238 ALA A C 1
ATOM 1802 O O . ALA A 1 238 ? -5.656 7.266 8.822 1.00 91.50 238 ALA A O 1
ATOM 1803 N N . HIS A 1 239 ? -7.906 7.293 8.711 1.00 91.19 239 HIS A N 1
ATOM 1804 C CA . HIS A 1 239 ? -7.996 6.536 7.480 1.00 91.19 239 HIS A CA 1
ATOM 1805 C C . HIS A 1 239 ? -8.153 7.495 6.300 1.00 91.19 239 HIS A C 1
ATOM 1807 O O . HIS A 1 239 ? -9.064 8.324 6.295 1.00 91.19 239 HIS A O 1
ATOM 1813 N N . TYR A 1 240 ? -7.284 7.369 5.301 1.00 87.62 240 TYR A N 1
ATOM 1814 C CA . TYR A 1 240 ? -7.340 8.151 4.068 1.00 87.62 240 TYR A CA 1
ATOM 1815 C C . TYR A 1 240 ? -7.466 7.234 2.858 1.00 87.62 240 TYR A C 1
ATOM 1817 O O . TYR A 1 240 ? -6.946 6.118 2.839 1.00 87.62 240 TYR A O 1
ATOM 1825 N N . ARG A 1 241 ? -8.162 7.703 1.820 1.00 85.06 241 ARG A N 1
ATOM 1826 C CA . ARG A 1 241 ? -8.294 6.967 0.563 1.00 85.06 241 ARG A CA 1
ATOM 1827 C C . ARG A 1 241 ? -7.124 7.315 -0.355 1.00 85.06 241 ARG A C 1
ATOM 1829 O O . ARG A 1 241 ? -7.120 8.368 -0.980 1.00 85.06 241 ARG A O 1
ATOM 1836 N N . ILE A 1 242 ? -6.136 6.427 -0.428 1.00 81.19 242 ILE A N 1
ATOM 1837 C CA . ILE A 1 242 ? -4.895 6.600 -1.193 1.00 81.19 242 ILE A CA 1
ATOM 1838 C C . ILE A 1 242 ? -4.783 5.478 -2.226 1.00 81.19 242 ILE A C 1
ATOM 1840 O O . ILE A 1 242 ? -4.906 4.294 -1.898 1.00 81.19 242 ILE A O 1
ATOM 1844 N N . ALA A 1 243 ? -4.544 5.857 -3.486 1.00 71.69 243 ALA A N 1
ATOM 1845 C CA . ALA A 1 243 ? -4.466 4.930 -4.619 1.00 71.69 243 ALA A CA 1
ATOM 1846 C C . ALA A 1 243 ? -5.695 3.997 -4.710 1.00 71.69 243 ALA A C 1
ATOM 1848 O O . ALA A 1 243 ? -5.572 2.787 -4.880 1.00 71.69 243 ALA A O 1
ATOM 1849 N N . GLY A 1 244 ? -6.894 4.562 -4.524 1.00 75.25 244 GLY A N 1
ATOM 1850 C CA . GLY A 1 244 ? -8.170 3.843 -4.625 1.00 75.25 244 GLY A CA 1
ATOM 1851 C C . GLY A 1 244 ? -8.555 2.994 -3.408 1.00 75.25 244 GLY A C 1
ATOM 1852 O O . GLY A 1 244 ? -9.716 2.596 -3.318 1.00 75.25 244 GLY A O 1
ATOM 1853 N N . ALA A 1 245 ? -7.642 2.784 -2.455 1.00 83.88 245 ALA A N 1
ATOM 1854 C CA . ALA A 1 245 ? -7.867 1.999 -1.244 1.00 83.88 245 ALA A CA 1
ATOM 1855 C C . ALA A 1 245 ? -7.866 2.885 0.006 1.00 83.88 245 ALA A C 1
ATOM 1857 O O . ALA A 1 245 ? -7.108 3.846 0.103 1.00 83.88 245 ALA A O 1
ATOM 1858 N N . GLU A 1 246 ? -8.708 2.557 0.979 1.00 89.12 246 GLU A N 1
ATOM 1859 C CA . GLU A 1 246 ? -8.616 3.138 2.318 1.00 89.12 246 GLU A CA 1
ATOM 1860 C C . GLU A 1 246 ? -7.373 2.590 3.016 1.00 89.12 246 GLU A C 1
ATOM 1862 O O . GLU A 1 246 ? -7.123 1.392 2.917 1.00 89.12 246 GLU A O 1
ATOM 1867 N N . ARG A 1 247 ? -6.600 3.452 3.680 1.00 91.81 247 ARG A N 1
ATOM 1868 C CA . ARG A 1 247 ? -5.355 3.107 4.375 1.00 91.81 247 ARG A CA 1
ATOM 1869 C C . ARG A 1 247 ? -5.292 3.834 5.705 1.00 91.81 247 ARG A C 1
ATOM 1871 O O . ARG A 1 247 ? -5.754 4.963 5.785 1.00 91.81 247 ARG A O 1
ATOM 1878 N N . ALA A 1 248 ? -4.732 3.184 6.720 1.00 93.00 248 ALA A N 1
ATOM 1879 C CA . ALA A 1 248 ? -4.462 3.752 8.047 1.00 93.00 248 ALA A CA 1
ATOM 1880 C C . ALA A 1 248 ? -2.955 3.931 8.303 1.00 93.00 248 ALA A C 1
ATOM 1882 O O . ALA A 1 248 ? -2.546 4.541 9.283 1.00 93.00 248 ALA A O 1
ATOM 1883 N N . TYR A 1 249 ? -2.126 3.358 7.434 1.00 94.00 249 TYR A N 1
ATOM 1884 C CA . TYR A 1 249 ? -0.676 3.435 7.453 1.00 94.00 249 TYR A CA 1
ATOM 1885 C C . TYR A 1 249 ? -0.180 3.537 6.025 1.00 94.00 249 TYR A C 1
ATOM 1887 O O . TYR A 1 249 ? -0.626 2.766 5.166 1.00 94.00 249 TYR A O 1
ATOM 1895 N N . PHE A 1 250 ? 0.725 4.475 5.775 1.00 93.06 250 PHE A N 1
ATOM 1896 C CA . PHE A 1 250 ? 1.277 4.703 4.451 1.00 93.06 250 PHE A CA 1
ATOM 1897 C C . PHE A 1 250 ? 2.617 5.428 4.574 1.00 93.06 250 PHE A C 1
ATOM 1899 O O . PHE A 1 250 ? 2.653 6.647 4.715 1.00 93.06 250 PHE A O 1
ATOM 1906 N N . ARG A 1 251 ? 3.726 4.684 4.544 1.00 92.62 251 ARG A N 1
ATOM 1907 C CA . ARG A 1 251 ? 5.081 5.252 4.620 1.00 92.62 251 ARG A CA 1
ATOM 1908 C C . ARG A 1 251 ? 5.893 4.879 3.398 1.00 92.62 251 ARG A C 1
ATOM 1910 O O . ARG A 1 251 ? 5.797 3.751 2.921 1.00 92.62 251 ARG A O 1
ATOM 1917 N N . HIS A 1 252 ? 6.671 5.834 2.897 1.00 90.94 252 HIS A N 1
ATOM 1918 C CA . HIS A 1 252 ? 7.613 5.589 1.809 1.00 90.94 252 HIS A CA 1
ATOM 1919 C C . HIS A 1 252 ? 8.659 4.570 2.270 1.00 90.94 252 HIS A C 1
ATOM 1921 O O . HIS A 1 252 ? 9.258 4.722 3.333 1.00 90.94 252 HIS A O 1
ATOM 1927 N N . ALA A 1 253 ? 8.797 3.492 1.503 1.00 92.69 253 ALA A N 1
ATOM 1928 C CA . ALA A 1 253 ? 9.617 2.334 1.843 1.00 92.69 253 ALA A CA 1
ATOM 1929 C C . ALA A 1 253 ? 10.835 2.218 0.924 1.00 92.69 253 ALA A C 1
ATOM 1931 O O . ALA A 1 253 ? 11.938 1.914 1.378 1.00 92.69 253 ALA A O 1
ATOM 1932 N N . ALA A 1 254 ? 10.624 2.440 -0.372 1.00 93.00 254 ALA A N 1
ATOM 1933 C CA . ALA A 1 254 ? 11.654 2.349 -1.392 1.00 93.00 254 ALA A CA 1
ATOM 1934 C C . ALA A 1 254 ? 11.228 3.097 -2.661 1.00 93.00 254 ALA A C 1
ATOM 1936 O O . ALA A 1 254 ? 10.057 3.414 -2.858 1.00 93.00 254 ALA A O 1
ATOM 1937 N N . THR A 1 255 ? 12.169 3.308 -3.569 1.00 91.69 255 THR A N 1
ATOM 1938 C CA . THR A 1 255 ? 11.904 3.737 -4.941 1.00 91.69 255 THR A CA 1
ATOM 1939 C C . THR A 1 255 ? 12.433 2.668 -5.884 1.00 91.69 255 THR A C 1
ATOM 1941 O O . THR A 1 255 ? 13.618 2.341 -5.872 1.00 91.69 255 THR A O 1
ATOM 1944 N N . ALA A 1 256 ? 11.547 2.087 -6.688 1.00 93.75 256 ALA A N 1
ATOM 1945 C CA . ALA A 1 256 ? 11.916 1.146 -7.732 1.00 93.75 256 ALA A CA 1
ATOM 1946 C C . ALA A 1 256 ? 12.359 1.919 -8.971 1.00 93.75 256 ALA A C 1
ATOM 1948 O O . ALA A 1 256 ? 11.610 2.761 -9.454 1.00 93.75 256 ALA A O 1
ATOM 1949 N N . VAL A 1 257 ? 13.536 1.609 -9.503 1.00 92.62 257 VAL A N 1
ATOM 1950 C CA . VAL A 1 257 ? 14.044 2.163 -10.759 1.00 92.62 257 VAL A CA 1
ATOM 1951 C C . VAL A 1 257 ? 14.141 1.033 -11.774 1.00 92.62 257 VAL A C 1
ATOM 1953 O O . VAL A 1 257 ? 14.716 -0.021 -11.501 1.00 92.62 257 VAL A O 1
ATOM 1956 N N . VAL A 1 258 ? 13.550 1.240 -12.945 1.00 93.56 258 VAL A N 1
ATOM 1957 C CA . VAL A 1 258 ? 13.464 0.255 -14.020 1.00 93.56 258 VAL A CA 1
ATOM 1958 C C . VAL A 1 258 ? 14.154 0.800 -15.255 1.00 93.56 258 VAL A C 1
ATOM 1960 O O . VAL A 1 258 ? 13.781 1.848 -15.772 1.00 93.56 258 VAL A O 1
ATOM 1963 N N . HIS A 1 259 ? 15.147 0.076 -15.747 1.00 92.88 259 HIS A N 1
ATOM 1964 C CA . HIS A 1 259 ? 15.818 0.410 -16.995 1.00 92.88 259 HIS A CA 1
ATOM 1965 C C . HIS A 1 259 ? 14.882 0.140 -18.183 1.00 92.88 259 HIS A C 1
ATOM 1967 O O . HIS A 1 259 ? 14.373 -0.973 -18.317 1.00 92.88 259 HIS A O 1
ATOM 1973 N N . SER A 1 260 ? 14.683 1.121 -19.069 1.00 90.62 260 SER A N 1
ATOM 1974 C CA . SER A 1 260 ? 13.724 1.015 -20.187 1.00 90.62 260 SER A CA 1
ATOM 1975 C C . SER A 1 260 ? 14.090 -0.068 -21.209 1.00 90.62 260 SER A C 1
ATOM 1977 O O . SER A 1 260 ? 13.249 -0.879 -21.582 1.00 90.62 260 SER A O 1
ATOM 1979 N N . VAL A 1 261 ? 15.361 -0.132 -21.616 1.00 89.69 261 VAL A N 1
ATOM 1980 C CA . VAL A 1 261 ? 15.856 -1.130 -22.583 1.00 89.69 261 VAL A CA 1
ATOM 1981 C C . VAL A 1 261 ? 15.967 -2.520 -21.957 1.00 89.69 261 VAL A C 1
ATOM 1983 O O . VAL A 1 261 ? 15.363 -3.471 -22.425 1.00 89.69 261 VAL A O 1
ATOM 1986 N N . THR A 1 262 ? 16.715 -2.666 -20.863 1.00 90.00 262 THR A N 1
ATOM 1987 C CA . THR A 1 262 ? 17.021 -3.997 -20.310 1.00 90.00 262 THR A CA 1
ATOM 1988 C C . THR A 1 262 ? 15.897 -4.567 -19.445 1.00 90.00 262 THR A C 1
ATOM 1990 O O . THR A 1 262 ? 15.868 -5.766 -19.180 1.00 90.00 262 THR A O 1
ATOM 1993 N N . GLY A 1 263 ? 14.986 -3.729 -18.944 1.00 90.50 263 GLY A N 1
ATOM 1994 C CA . GLY A 1 263 ? 13.960 -4.128 -17.983 1.00 90.50 263 GLY A CA 1
ATOM 1995 C C . GLY A 1 263 ? 14.503 -4.499 -16.601 1.00 90.50 263 GLY A C 1
ATOM 1996 O O . GLY A 1 263 ? 13.750 -5.024 -15.779 1.00 90.50 263 GLY A O 1
ATOM 1997 N N . ARG A 1 264 ? 15.793 -4.274 -16.316 1.00 91.88 264 ARG A N 1
ATOM 1998 C CA . ARG A 1 264 ? 16.368 -4.535 -14.991 1.00 91.88 264 ARG A CA 1
ATOM 1999 C C . ARG A 1 264 ? 15.730 -3.594 -13.971 1.00 91.88 264 ARG A C 1
ATOM 2001 O O . ARG A 1 264 ? 15.622 -2.394 -14.217 1.00 91.88 264 ARG A O 1
ATOM 2008 N N . THR A 1 265 ? 15.276 -4.155 -12.855 1.00 93.44 265 THR A N 1
ATOM 2009 C CA . THR A 1 265 ? 14.604 -3.423 -11.779 1.00 93.44 265 THR A CA 1
ATOM 2010 C C . THR A 1 265 ? 15.479 -3.441 -10.541 1.00 93.44 265 THR A C 1
ATOM 2012 O O . THR A 1 265 ? 15.823 -4.514 -10.053 1.00 93.44 265 THR A O 1
ATOM 2015 N N . THR A 1 266 ? 15.795 -2.258 -10.031 1.00 91.81 266 THR A N 1
ATOM 2016 C CA . THR A 1 266 ? 16.578 -2.071 -8.810 1.00 91.81 266 THR A CA 1
ATOM 2017 C C . THR A 1 266 ? 15.726 -1.317 -7.799 1.00 91.81 266 THR A C 1
ATOM 2019 O O . THR A 1 266 ? 15.133 -0.291 -8.134 1.00 91.81 266 THR A O 1
ATOM 2022 N N . LEU A 1 267 ? 15.633 -1.822 -6.568 1.00 93.44 267 LEU A N 1
ATOM 2023 C CA . LEU A 1 267 ? 14.906 -1.152 -5.491 1.00 93.44 267 LEU A CA 1
ATOM 2024 C C . LEU A 1 267 ? 15.887 -0.364 -4.630 1.00 93.44 267 LEU A C 1
ATOM 2026 O O . LEU A 1 267 ? 16.797 -0.940 -4.045 1.00 93.44 267 LEU A O 1
ATOM 2030 N N . PHE A 1 268 ? 15.689 0.940 -4.513 1.00 91.88 268 PHE A N 1
ATOM 2031 C CA . PHE A 1 268 ? 16.485 1.780 -3.627 1.00 91.88 268 PHE A CA 1
ATOM 2032 C C . PHE A 1 268 ? 15.708 2.023 -2.336 1.00 91.88 268 PHE A C 1
ATOM 2034 O O . PHE A 1 268 ? 14.588 2.531 -2.414 1.00 91.88 268 PHE A O 1
ATOM 2041 N N . PRO A 1 269 ? 16.240 1.647 -1.163 1.00 92.25 269 PRO A N 1
ATOM 2042 C CA . PRO A 1 269 ? 15.553 1.873 0.103 1.00 92.25 269 PRO A CA 1
ATOM 2043 C C . PRO A 1 269 ? 15.363 3.373 0.369 1.00 92.25 269 PRO A C 1
ATOM 2045 O O . PRO A 1 269 ? 16.142 4.197 -0.109 1.00 92.25 269 PRO A O 1
ATOM 2048 N N . ALA A 1 270 ? 14.320 3.725 1.120 1.00 88.75 270 ALA A N 1
ATOM 2049 C CA . ALA A 1 270 ? 14.129 5.087 1.613 1.00 88.75 270 ALA A CA 1
ATOM 2050 C C . ALA A 1 270 ? 15.173 5.446 2.685 1.00 88.75 270 ALA A C 1
ATOM 2052 O O . ALA A 1 270 ? 15.644 4.562 3.404 1.00 88.75 270 ALA A O 1
ATOM 2053 N N . ASP A 1 271 ? 15.470 6.738 2.850 1.00 86.31 271 ASP A N 1
ATOM 2054 C CA . ASP A 1 271 ? 16.405 7.220 3.881 1.00 86.31 271 ASP A CA 1
ATOM 2055 C C . ASP A 1 271 ? 15.905 6.886 5.294 1.00 86.31 271 ASP A C 1
ATOM 2057 O O . ASP A 1 271 ? 16.641 6.395 6.149 1.00 86.31 271 ASP A O 1
ATOM 2061 N N . MET A 1 272 ? 14.607 7.103 5.527 1.00 87.31 272 MET A N 1
ATOM 2062 C CA . MET A 1 272 ? 13.944 6.839 6.803 1.00 87.31 272 MET A CA 1
ATOM 2063 C C . MET A 1 272 ? 13.026 5.624 6.715 1.00 87.31 272 MET A C 1
ATOM 2065 O O . MET A 1 272 ? 11.803 5.745 6.598 1.00 87.31 272 MET A O 1
ATOM 2069 N N . LEU A 1 273 ? 13.622 4.440 6.840 1.00 90.19 273 LEU A N 1
ATOM 2070 C CA . LEU A 1 273 ? 12.895 3.177 6.779 1.00 90.19 273 LEU A CA 1
ATOM 2071 C C . LEU A 1 273 ? 11.869 3.030 7.901 1.00 90.19 273 LEU A C 1
ATOM 2073 O O . LEU A 1 273 ? 12.118 3.279 9.083 1.00 90.19 273 LEU A O 1
ATOM 2077 N N . ASP A 1 274 ? 10.691 2.558 7.522 1.00 92.81 274 ASP A N 1
ATOM 2078 C CA . ASP A 1 274 ? 9.687 2.119 8.468 1.00 92.81 274 ASP A CA 1
ATOM 2079 C C . ASP A 1 274 ? 9.931 0.679 8.960 1.00 92.81 274 ASP A C 1
ATOM 2081 O O . ASP A 1 274 ? 10.702 -0.056 8.341 1.00 92.81 274 ASP A O 1
ATOM 2085 N N . PRO A 1 275 ? 9.311 0.246 10.076 1.00 92.75 275 PRO A N 1
ATOM 2086 C CA . PRO A 1 275 ? 9.531 -1.098 10.612 1.00 92.75 275 PRO A CA 1
ATOM 2087 C C . PRO A 1 275 ? 9.203 -2.234 9.631 1.00 92.75 275 PRO A C 1
ATOM 2089 O O . PRO A 1 275 ? 9.888 -3.255 9.643 1.00 92.75 275 PRO A O 1
ATOM 2092 N N . VAL A 1 276 ? 8.187 -2.061 8.779 1.00 92.19 276 VAL A N 1
ATOM 2093 C CA . VAL A 1 276 ? 7.805 -3.030 7.744 1.00 92.19 276 VAL A CA 1
ATOM 2094 C C . VAL A 1 276 ? 8.876 -3.062 6.661 1.00 92.19 276 VAL A C 1
ATOM 2096 O O . VAL A 1 276 ? 9.411 -4.132 6.375 1.00 92.19 276 VAL A O 1
ATOM 2099 N N . ALA A 1 277 ? 9.253 -1.906 6.112 1.00 93.00 277 ALA A N 1
ATOM 2100 C CA . ALA A 1 277 ? 10.312 -1.823 5.106 1.00 93.00 277 ALA A CA 1
ATOM 2101 C C . ALA A 1 277 ? 11.637 -2.402 5.624 1.00 93.00 277 ALA A C 1
ATOM 2103 O O . ALA A 1 277 ? 12.255 -3.228 4.955 1.00 93.00 277 ALA A O 1
ATOM 2104 N N . LYS A 1 278 ? 12.029 -2.050 6.855 1.00 94.50 278 LYS A N 1
ATOM 2105 C CA . LYS A 1 278 ? 13.237 -2.556 7.518 1.00 94.50 278 LYS A CA 1
ATOM 2106 C C . LYS A 1 278 ? 13.236 -4.082 7.611 1.00 94.50 278 LYS A C 1
ATOM 2108 O O . LYS A 1 278 ? 14.226 -4.706 7.243 1.00 94.50 278 LYS A O 1
ATOM 2113 N N . ALA A 1 279 ? 12.132 -4.685 8.053 1.00 94.06 279 ALA A N 1
ATOM 2114 C CA . ALA A 1 279 ? 12.016 -6.140 8.152 1.00 94.06 279 ALA A CA 1
ATOM 2115 C C . ALA A 1 279 ? 12.168 -6.829 6.784 1.00 94.06 279 ALA A C 1
ATOM 2117 O O . ALA A 1 279 ? 12.851 -7.848 6.671 1.00 94.06 279 ALA A O 1
ATOM 2118 N N . TRP A 1 280 ? 11.572 -6.258 5.737 1.00 91.56 280 TRP A N 1
ATOM 2119 C CA . TRP A 1 280 ? 11.642 -6.816 4.387 1.00 91.56 280 TRP A CA 1
ATOM 2120 C C . TRP A 1 280 ? 13.019 -6.683 3.746 1.00 91.56 280 TRP A C 1
ATOM 2122 O O . TRP A 1 280 ? 13.504 -7.652 3.162 1.00 91.56 280 TRP A O 1
ATOM 2132 N N . ILE A 1 281 ? 13.677 -5.537 3.914 1.00 91.12 2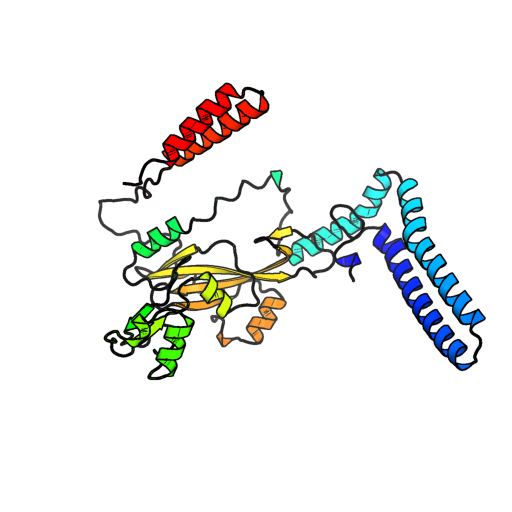81 ILE A N 1
ATOM 2133 C CA . ILE A 1 281 ? 15.055 -5.326 3.454 1.00 91.12 281 ILE A CA 1
ATOM 2134 C C . ILE A 1 281 ? 16.001 -6.297 4.165 1.00 91.12 281 ILE A C 1
ATOM 2136 O O . ILE A 1 281 ? 16.805 -6.954 3.510 1.00 91.12 281 ILE A O 1
ATOM 2140 N N . SER A 1 282 ? 15.856 -6.472 5.483 1.00 92.75 282 SER A N 1
ATOM 2141 C CA . SER A 1 282 ? 16.638 -7.458 6.239 1.00 92.75 282 SER A CA 1
ATOM 2142 C C . SER A 1 282 ? 16.427 -8.893 5.751 1.00 92.75 282 SER A C 1
ATOM 2144 O O . SER A 1 282 ? 17.365 -9.685 5.760 1.00 92.75 282 SER A O 1
ATOM 2146 N N . ARG A 1 283 ? 15.209 -9.251 5.327 1.00 93.56 283 ARG A N 1
ATOM 2147 C CA . ARG A 1 283 ? 14.882 -10.614 4.884 1.00 93.56 283 ARG A CA 1
ATOM 2148 C C . ARG A 1 283 ? 15.331 -10.918 3.451 1.00 93.56 283 ARG A C 1
ATOM 2150 O O . ARG A 1 283 ? 15.603 -12.086 3.157 1.00 93.56 283 ARG A O 1
ATOM 2157 N N . TYR A 1 284 ? 15.382 -9.907 2.583 1.00 91.38 284 TYR A N 1
ATOM 2158 C CA . TYR A 1 284 ? 15.735 -10.030 1.164 1.00 91.38 284 TYR A CA 1
ATOM 2159 C C . TYR A 1 284 ? 16.724 -8.941 0.726 1.00 91.38 284 TYR A C 1
ATOM 2161 O O . TYR A 1 284 ? 16.409 -8.145 -0.161 1.00 91.38 284 TYR A O 1
ATOM 2169 N N . PRO A 1 285 ? 17.936 -8.902 1.303 1.00 89.75 285 PRO A N 1
ATOM 2170 C CA . PRO A 1 285 ? 18.888 -7.824 1.040 1.00 89.75 285 PRO A CA 1
ATOM 2171 C C . PRO A 1 285 ? 19.284 -7.733 -0.440 1.00 89.75 285 PRO A C 1
ATOM 2173 O O . PRO A 1 285 ? 19.459 -6.636 -0.950 1.00 89.75 285 PRO A O 1
ATOM 2176 N N . GLY A 1 286 ? 19.334 -8.862 -1.161 1.00 89.50 286 GLY A N 1
ATOM 2177 C CA . GLY A 1 286 ? 19.678 -8.894 -2.589 1.00 89.50 286 GLY A CA 1
ATOM 2178 C C . GLY A 1 286 ? 18.644 -8.269 -3.538 1.00 89.50 286 GLY A C 1
ATOM 2179 O O . GLY A 1 286 ? 18.947 -8.098 -4.714 1.00 89.50 286 GLY A O 1
ATOM 2180 N N . LEU A 1 287 ? 17.437 -7.931 -3.064 1.00 88.00 287 LEU A N 1
ATOM 2181 C CA . LEU A 1 287 ? 16.447 -7.193 -3.864 1.00 88.00 287 LEU A CA 1
ATOM 2182 C C . LEU A 1 287 ? 16.680 -5.677 -3.842 1.00 88.00 287 LEU A C 1
ATOM 2184 O O . LEU A 1 287 ? 16.134 -4.965 -4.687 1.00 88.00 287 LEU A O 1
ATOM 2188 N N . PHE A 1 288 ? 17.457 -5.185 -2.875 1.00 90.75 288 PHE A N 1
ATOM 2189 C CA . PHE A 1 288 ? 17.671 -3.763 -2.648 1.00 90.75 288 PHE A CA 1
ATOM 2190 C C . PHE A 1 288 ? 19.105 -3.365 -2.984 1.00 90.75 288 PHE A C 1
ATOM 2192 O O . PHE A 1 288 ? 20.054 -4.109 -2.747 1.00 90.75 288 PHE A O 1
ATOM 2199 N N . ALA A 1 289 ? 19.263 -2.162 -3.523 1.00 87.25 289 ALA A N 1
ATOM 2200 C CA . ALA A 1 289 ? 20.565 -1.551 -3.697 1.00 87.25 289 ALA A CA 1
ATOM 2201 C C . ALA A 1 289 ? 21.212 -1.252 -2.338 1.00 87.25 289 ALA A C 1
ATOM 2203 O O . ALA A 1 289 ? 20.541 -0.949 -1.346 1.00 87.25 289 ALA A O 1
ATOM 2204 N N . SER A 1 290 ? 22.541 -1.293 -2.316 1.00 80.12 290 SER A N 1
ATOM 2205 C CA . SER A 1 290 ? 23.346 -0.843 -1.188 1.00 80.12 290 SER A CA 1
ATOM 2206 C C . SER A 1 290 ? 23.264 0.682 -1.070 1.00 80.12 290 SER A C 1
ATOM 2208 O O . SER A 1 290 ? 23.921 1.403 -1.819 1.00 80.12 290 SER A O 1
ATOM 2210 N N . GLY A 1 291 ? 22.447 1.161 -0.131 1.00 70.44 291 GLY A N 1
ATOM 2211 C CA . GLY A 1 291 ? 22.298 2.581 0.193 1.00 70.44 291 GLY A CA 1
ATOM 2212 C C . GLY A 1 291 ? 21.029 3.221 -0.372 1.00 70.44 291 GLY A C 1
ATOM 2213 O O . GLY A 1 291 ? 20.581 2.910 -1.477 1.00 70.44 291 GLY A O 1
ATOM 2214 N N . ALA A 1 292 ? 20.444 4.123 0.417 1.00 65.19 292 ALA A N 1
ATOM 2215 C CA . ALA A 1 292 ? 19.342 4.964 -0.024 1.00 65.19 292 ALA A CA 1
ATOM 2216 C C . ALA A 1 292 ? 19.855 6.022 -1.013 1.00 65.19 292 ALA A C 1
ATOM 2218 O O . ALA A 1 292 ? 21.000 6.460 -0.922 1.00 65.19 292 ALA A O 1
ATOM 2219 N N . ALA A 1 293 ? 19.019 6.388 -1.987 1.00 63.22 293 ALA A N 1
ATOM 2220 C CA . ALA A 1 293 ? 19.246 7.527 -2.883 1.00 63.22 293 ALA A CA 1
ATOM 2221 C C . ALA A 1 293 ? 20.557 7.569 -3.709 1.00 63.22 293 ALA A C 1
ATOM 2223 O O . ALA A 1 293 ? 20.793 8.572 -4.377 1.00 63.22 293 ALA A O 1
ATOM 2224 N N . SER A 1 294 ? 21.366 6.502 -3.786 1.00 64.88 294 SER A N 1
ATOM 2225 C CA . SER A 1 294 ? 22.596 6.486 -4.615 1.00 64.88 294 SER A CA 1
ATOM 2226 C C . SER A 1 294 ? 22.341 6.795 -6.097 1.00 64.88 294 SER A C 1
ATOM 2228 O O . SER A 1 294 ? 23.210 7.290 -6.804 1.00 64.88 294 SER A O 1
ATOM 2230 N N . TRP A 1 295 ? 21.109 6.581 -6.552 1.00 69.69 295 TRP A N 1
ATOM 2231 C CA . TRP A 1 295 ? 20.658 6.905 -7.896 1.00 69.69 295 TRP A CA 1
ATOM 2232 C C . TRP A 1 295 ? 20.398 8.400 -8.145 1.00 69.69 295 TRP A C 1
ATOM 2234 O O . TRP A 1 295 ? 20.439 8.816 -9.298 1.00 69.69 295 TRP A O 1
ATOM 2244 N N . GLN A 1 296 ? 20.124 9.212 -7.114 1.00 68.19 296 GLN A N 1
ATOM 2245 C CA . GLN A 1 296 ? 19.675 10.608 -7.268 1.00 68.19 296 GLN A CA 1
ATOM 2246 C C . GLN A 1 296 ? 20.781 11.552 -7.760 1.00 68.19 296 GLN A C 1
ATOM 2248 O O . GLN A 1 296 ? 20.479 12.542 -8.416 1.00 68.19 296 GLN A O 1
ATOM 2253 N N . GLY A 1 297 ? 22.053 11.238 -7.489 1.00 63.47 297 GLY A N 1
ATOM 2254 C CA . GLY A 1 297 ? 23.194 11.987 -8.033 1.00 63.47 297 GLY A CA 1
ATOM 2255 C C . GLY A 1 297 ? 23.527 11.636 -9.489 1.00 63.47 297 GLY A C 1
ATOM 2256 O O . GLY A 1 297 ? 24.196 12.405 -10.168 1.00 63.47 297 GLY A O 1
ATOM 2257 N N . GLU A 1 298 ? 23.051 10.487 -9.977 1.00 67.31 298 GLU A N 1
ATOM 2258 C CA . GLU A 1 298 ? 23.386 9.943 -11.301 1.00 67.31 298 GLU A CA 1
ATOM 2259 C C . GLU A 1 298 ? 22.208 9.963 -12.290 1.00 67.31 298 GLU A C 1
ATOM 2261 O O . GLU A 1 298 ? 22.385 9.626 -13.464 1.00 67.31 298 GLU A O 1
ATOM 2266 N N . LEU A 1 299 ? 20.992 10.254 -11.818 1.00 75.38 299 LEU A N 1
ATOM 2267 C CA . LEU A 1 299 ? 19.768 10.260 -12.616 1.00 75.38 299 LEU A CA 1
ATOM 2268 C C . LEU A 1 299 ? 19.093 11.627 -12.538 1.00 75.38 299 LEU A C 1
ATOM 2270 O O . LEU A 1 299 ? 18.656 12.065 -11.477 1.00 75.38 299 LEU A O 1
ATOM 2274 N N . SER A 1 300 ? 18.954 12.266 -13.694 1.00 68.81 300 SER A N 1
ATOM 2275 C CA . SER A 1 300 ? 18.241 13.526 -13.862 1.00 68.81 300 SER A CA 1
ATOM 2276 C C . SER A 1 300 ? 16.750 13.278 -14.092 1.00 68.81 300 SER A C 1
ATOM 2278 O O . SER A 1 300 ? 16.365 12.348 -14.799 1.00 68.81 300 SER A O 1
ATOM 2280 N N . SER A 1 301 ? 15.890 14.128 -13.530 1.00 66.44 301 SER A N 1
ATOM 2281 C CA . SER A 1 301 ? 14.465 14.187 -13.888 1.00 66.44 301 SER A CA 1
ATOM 2282 C C . SER A 1 301 ? 14.207 15.012 -15.156 1.00 66.44 301 SER A C 1
ATOM 2284 O O . SER A 1 301 ? 13.124 14.927 -15.737 1.00 66.44 301 SER A O 1
ATOM 2286 N N . ALA A 1 302 ? 15.198 15.792 -15.598 1.00 61.72 302 ALA A N 1
ATOM 2287 C CA . ALA A 1 302 ? 15.177 16.527 -16.853 1.00 61.72 302 ALA A CA 1
ATOM 2288 C C . ALA A 1 302 ? 15.800 15.684 -17.982 1.00 61.72 302 ALA A C 1
ATOM 2290 O O . ALA A 1 302 ? 16.835 15.047 -17.750 1.00 61.72 302 ALA A O 1
ATOM 2291 N N . PRO A 1 303 ? 15.204 15.679 -19.188 1.00 58.28 303 PRO A N 1
ATOM 2292 C CA . PRO A 1 303 ? 15.819 15.048 -20.352 1.00 58.28 303 PRO A CA 1
ATOM 2293 C C . PRO A 1 303 ? 17.171 15.715 -20.684 1.00 58.28 303 PRO A C 1
ATOM 2295 O O . PRO A 1 303 ? 17.360 16.882 -20.330 1.00 58.28 303 PRO A O 1
ATOM 2298 N N . PRO A 1 304 ? 18.102 15.007 -21.353 1.00 57.97 304 PRO A N 1
ATOM 2299 C CA . PRO A 1 304 ? 19.372 15.581 -21.810 1.00 57.97 304 PRO A CA 1
ATOM 2300 C C . PRO A 1 304 ? 19.148 16.848 -22.645 1.00 57.97 304 PRO A C 1
ATOM 2302 O O . PRO A 1 304 ? 18.164 16.934 -23.381 1.00 57.97 304 PRO A O 1
ATOM 2305 N N . SER A 1 305 ? 20.040 17.834 -22.521 1.00 54.31 305 SER A N 1
ATOM 2306 C CA . SER A 1 305 ? 19.871 19.163 -23.123 1.00 54.31 305 SER A CA 1
ATOM 2307 C C . SER A 1 305 ? 20.255 19.275 -24.600 1.00 54.31 305 SER A C 1
ATOM 2309 O O . SER A 1 305 ? 20.100 20.358 -25.158 1.00 54.31 305 SER A O 1
ATOM 2311 N N . ASP A 1 306 ? 20.700 18.203 -25.260 1.00 45.12 306 ASP A N 1
ATOM 2312 C CA . ASP A 1 306 ? 21.396 18.341 -26.542 1.00 45.12 306 ASP A CA 1
ATOM 2313 C C . ASP A 1 306 ? 20.757 17.461 -27.632 1.00 45.12 306 ASP A C 1
ATOM 2315 O O . ASP A 1 306 ? 21.096 16.292 -27.795 1.00 45.12 306 ASP A O 1
ATOM 2319 N N . ILE A 1 307 ? 19.833 18.047 -28.401 1.00 44.22 307 ILE A N 1
ATOM 2320 C CA . ILE A 1 307 ? 19.665 17.772 -29.837 1.00 44.22 307 ILE A CA 1
ATOM 2321 C C . ILE A 1 307 ? 19.465 19.144 -30.493 1.00 44.22 307 ILE A C 1
ATOM 2323 O O . ILE A 1 307 ? 18.560 19.885 -30.107 1.00 44.22 307 ILE A O 1
ATOM 2327 N N . ASP A 1 308 ? 20.366 19.492 -31.413 1.00 38.28 308 ASP A N 1
ATOM 2328 C CA . ASP A 1 308 ? 20.442 20.733 -32.191 1.00 38.28 308 ASP A CA 1
ATOM 2329 C C . ASP A 1 308 ? 19.110 21.462 -32.404 1.00 38.28 308 ASP A C 1
ATOM 2331 O O . ASP A 1 308 ? 18.190 20.883 -32.970 1.00 38.28 308 ASP A O 1
ATOM 2335 N N . GLY A 1 309 ? 19.062 22.747 -32.020 1.00 41.91 309 GLY A N 1
ATOM 2336 C CA . GLY A 1 309 ? 18.523 23.901 -32.773 1.00 41.91 309 GLY A CA 1
ATOM 2337 C C . GLY A 1 309 ? 17.158 23.868 -33.481 1.00 41.91 309 GLY A C 1
ATOM 2338 O O . GLY A 1 309 ? 16.714 24.903 -33.969 1.00 41.91 309 GLY A O 1
ATOM 2339 N N . THR A 1 310 ? 16.446 22.756 -33.538 1.00 41.44 310 THR A N 1
ATOM 2340 C CA . THR A 1 310 ? 15.191 22.586 -34.258 1.00 41.44 310 THR A CA 1
ATOM 2341 C C . THR A 1 310 ? 14.362 21.556 -33.517 1.00 41.44 310 THR A C 1
ATOM 2343 O O . THR A 1 310 ? 14.740 20.398 -33.388 1.00 41.44 310 THR A O 1
ATOM 2346 N N . VAL A 1 311 ? 13.192 22.006 -33.068 1.00 37.47 311 VAL A N 1
ATOM 2347 C CA . VAL A 1 311 ? 12.198 21.241 -32.310 1.00 37.47 311 VAL A CA 1
ATOM 2348 C C . VAL A 1 311 ? 12.558 21.074 -30.826 1.00 37.47 311 VAL A C 1
ATOM 2350 O O . VAL A 1 311 ? 12.712 19.977 -30.293 1.00 37.47 311 VAL A O 1
ATOM 2353 N N . GLN A 1 312 ? 12.483 22.196 -30.091 1.00 32.53 312 GLN A N 1
ATOM 2354 C CA . GLN A 1 312 ? 11.797 22.148 -28.793 1.00 32.53 312 GLN A CA 1
ATOM 2355 C C . GLN A 1 312 ? 10.539 21.291 -28.968 1.00 32.53 312 GLN A C 1
ATOM 2357 O O . GLN A 1 312 ? 9.861 21.440 -29.990 1.00 32.53 312 GLN A O 1
ATOM 2362 N N . PRO A 1 313 ? 10.150 20.446 -28.002 1.00 35.62 313 PRO A N 1
ATOM 2363 C CA . PRO A 1 313 ? 8.799 19.947 -28.004 1.00 35.62 313 PRO A CA 1
ATOM 2364 C C . PRO A 1 313 ? 7.883 21.179 -27.953 1.00 35.62 313 PRO A C 1
ATOM 2366 O O . PRO A 1 313 ? 7.569 21.693 -26.883 1.00 35.62 313 PRO A O 1
ATOM 2369 N N . GLN A 1 314 ? 7.321 21.570 -29.098 1.00 38.09 314 GLN A N 1
ATOM 2370 C CA . GLN A 1 314 ? 5.877 21.569 -29.108 1.00 38.09 314 GLN A CA 1
ATOM 2371 C C . GLN A 1 314 ? 5.541 20.191 -28.552 1.00 38.09 314 GLN A C 1
ATOM 2373 O O . GLN A 1 314 ? 5.796 19.161 -29.182 1.00 38.09 314 GLN A O 1
ATOM 2378 N N . MET A 1 315 ? 5.081 20.173 -27.291 1.00 30.36 315 MET A N 1
ATOM 2379 C CA . MET A 1 315 ? 4.203 19.106 -26.825 1.00 30.36 315 MET A CA 1
ATOM 2380 C C . MET A 1 315 ? 3.392 18.686 -28.044 1.00 30.36 315 MET A C 1
ATOM 2382 O O . MET A 1 315 ? 2.950 19.613 -28.737 1.00 30.36 315 MET A O 1
ATOM 2386 N N . PRO A 1 316 ? 3.207 17.386 -28.350 1.00 36.09 316 PRO A N 1
ATOM 2387 C CA . PRO A 1 316 ? 2.222 17.042 -29.360 1.00 36.09 316 PRO A CA 1
ATOM 2388 C C . PRO A 1 316 ? 1.008 17.877 -28.989 1.00 36.09 316 PRO A C 1
ATOM 2390 O O . PRO A 1 316 ? 0.517 17.790 -27.858 1.00 36.09 316 PRO A O 1
ATOM 2393 N N . SER A 1 317 ? 0.648 18.826 -29.853 1.00 42.47 317 SER A N 1
ATOM 2394 C CA . SER A 1 317 ? -0.420 19.777 -29.594 1.00 42.47 317 SER A CA 1
ATOM 2395 C C . SER A 1 317 ? -1.729 19.034 -29.805 1.00 42.47 317 SER A C 1
ATOM 2397 O O . SER A 1 317 ? -2.600 19.479 -30.529 1.00 42.47 317 SER A O 1
ATOM 2399 N N . THR A 1 318 ? -1.822 17.857 -29.196 1.00 49.28 318 THR A N 1
ATOM 2400 C CA . THR A 1 318 ? -3.010 17.219 -28.692 1.00 49.28 318 THR A CA 1
ATOM 2401 C C . THR A 1 318 ? -3.224 17.808 -27.289 1.00 49.28 318 THR A C 1
ATOM 2403 O O . THR A 1 318 ? -2.913 17.196 -26.276 1.00 49.28 318 THR A O 1
ATOM 2406 N N . ASP A 1 319 ? -3.686 19.023 -27.042 1.00 53.75 319 ASP A N 1
ATOM 2407 C CA . ASP A 1 319 ? -4.154 20.170 -27.812 1.00 53.75 319 ASP A CA 1
ATOM 2408 C C . ASP A 1 319 ? -4.610 21.049 -26.626 1.00 53.75 319 ASP A C 1
ATOM 2410 O O . ASP A 1 319 ? -5.659 20.817 -26.024 1.00 53.75 319 ASP A O 1
ATOM 2414 N N . SER A 1 320 ? -3.717 21.879 -26.064 1.00 51.12 320 SER A N 1
ATOM 2415 C CA . SER A 1 320 ? -4.030 22.667 -24.849 1.00 51.12 320 SER A CA 1
ATOM 2416 C C . SER A 1 320 ? -5.230 23.581 -25.099 1.00 51.12 320 SER A C 1
ATOM 2418 O O . SER A 1 320 ? -6.051 23.799 -24.209 1.00 51.12 320 SER A O 1
ATOM 2420 N N . THR A 1 321 ? -5.379 24.005 -26.351 1.00 52.75 321 THR A N 1
ATOM 2421 C CA . THR A 1 321 ? -6.554 24.625 -26.950 1.00 52.75 321 THR A CA 1
ATOM 2422 C C . THR A 1 321 ? -7.780 23.715 -26.937 1.00 52.75 321 THR A C 1
ATOM 2424 O O . THR A 1 321 ? -8.824 24.165 -26.477 1.00 52.75 321 THR A O 1
ATOM 2427 N N . PHE A 1 322 ? -7.693 22.443 -27.338 1.00 61.22 322 PHE A N 1
ATOM 2428 C CA . PHE A 1 322 ? -8.793 21.478 -27.169 1.00 61.22 322 PHE A CA 1
ATOM 2429 C C . PHE A 1 322 ? -9.177 21.294 -25.709 1.00 61.22 322 PHE A C 1
ATOM 2431 O O . PHE A 1 322 ? -10.349 21.421 -25.388 1.00 61.22 322 PHE A O 1
ATOM 2438 N N . ARG A 1 323 ? -8.211 21.071 -24.806 1.00 60.81 323 ARG A N 1
ATOM 2439 C CA . ARG A 1 323 ? -8.473 20.892 -23.367 1.00 60.81 323 ARG A CA 1
ATOM 2440 C C . ARG A 1 323 ? -9.114 22.134 -22.749 1.00 60.81 323 ARG A C 1
ATOM 2442 O O . ARG A 1 323 ? -10.056 22.009 -21.963 1.00 60.81 323 ARG A O 1
ATOM 2449 N N . ALA A 1 324 ? -8.654 23.328 -23.123 1.00 63.53 324 ALA A N 1
ATOM 2450 C CA . ALA A 1 324 ? -9.259 24.591 -22.709 1.00 63.53 324 ALA A CA 1
ATOM 2451 C C . ALA A 1 324 ? -10.680 24.751 -23.277 1.00 63.53 324 ALA A C 1
ATOM 2453 O O . ALA A 1 324 ? -11.594 25.107 -22.533 1.00 63.53 324 ALA A O 1
ATOM 2454 N N . ARG A 1 325 ? -10.897 24.408 -24.555 1.00 66.62 325 ARG A N 1
ATOM 2455 C CA . ARG A 1 325 ? -12.212 24.441 -25.217 1.00 66.62 325 ARG A CA 1
ATOM 2456 C C . ARG A 1 325 ? -13.187 23.436 -24.605 1.00 66.62 325 ARG A C 1
ATOM 2458 O O . ARG A 1 325 ? -14.304 23.823 -24.282 1.00 66.62 325 ARG A O 1
ATOM 2465 N N . THR A 1 326 ? -12.777 22.195 -24.346 1.00 72.50 326 THR A N 1
ATOM 2466 C CA . THR A 1 326 ? -13.613 21.193 -23.666 1.00 72.50 326 THR A CA 1
ATOM 2467 C C . THR A 1 326 ? -13.949 21.615 -22.244 1.00 72.50 326 THR A C 1
ATOM 2469 O O . THR A 1 326 ? -15.091 21.470 -21.824 1.00 72.50 326 THR A O 1
ATOM 2472 N N . THR A 1 327 ? -12.993 22.189 -21.507 1.00 74.44 327 THR A N 1
ATOM 2473 C CA . THR A 1 327 ? -13.237 22.663 -20.134 1.00 74.44 327 THR A CA 1
ATOM 2474 C C . THR A 1 327 ? -14.214 23.841 -20.122 1.00 74.44 327 THR A C 1
ATOM 2476 O O . THR A 1 327 ? -15.125 23.880 -19.296 1.00 74.44 327 THR A O 1
ATOM 2479 N N . ALA A 1 328 ? -14.085 24.772 -21.072 1.00 71.88 328 ALA A N 1
ATOM 2480 C CA . ALA A 1 328 ? -15.018 25.882 -21.238 1.00 71.88 328 ALA A CA 1
ATOM 2481 C C . ALA A 1 328 ? -16.434 25.399 -21.604 1.00 71.88 328 ALA A C 1
ATOM 2483 O O . ALA A 1 328 ? -17.406 25.866 -21.010 1.00 71.88 328 ALA A O 1
ATOM 2484 N N . LEU A 1 329 ? -16.555 24.428 -22.518 1.00 81.56 329 LEU A N 1
ATOM 2485 C CA . LEU A 1 329 ? -17.836 23.818 -22.895 1.00 81.56 329 LEU A CA 1
ATOM 2486 C C . LEU A 1 329 ? -18.483 23.090 -21.707 1.00 81.56 329 LEU A C 1
ATOM 2488 O O . LEU A 1 329 ? -19.669 23.280 -21.446 1.00 81.56 329 LEU A O 1
ATOM 2492 N N . TYR A 1 330 ? -17.705 22.340 -20.923 1.00 79.94 330 TYR A N 1
ATOM 2493 C CA . TYR A 1 330 ? -18.211 21.621 -19.750 1.00 79.94 330 TYR A CA 1
ATOM 2494 C C . TYR A 1 330 ? -18.710 22.573 -18.654 1.00 79.94 330 TYR A C 1
ATOM 2496 O O . TYR A 1 330 ? -19.790 22.381 -18.092 1.00 79.94 330 TYR A O 1
ATOM 2504 N N . ASN A 1 331 ? -17.961 23.644 -18.376 1.00 81.44 331 ASN A N 1
ATOM 2505 C CA . ASN A 1 331 ? -18.371 24.668 -17.414 1.00 81.44 331 ASN A CA 1
ATOM 2506 C C . ASN A 1 331 ? -19.630 25.413 -17.878 1.00 81.44 331 ASN A C 1
ATOM 2508 O O . ASN A 1 331 ? -20.510 25.690 -17.063 1.00 81.44 331 ASN A O 1
ATOM 2512 N N . ARG A 1 332 ? -19.756 25.679 -19.184 1.00 79.31 332 ARG A N 1
ATOM 2513 C CA . ARG A 1 332 ? -20.941 26.313 -19.774 1.00 79.31 332 ARG A CA 1
ATOM 2514 C C . ARG A 1 332 ? -22.174 25.410 -19.714 1.00 79.31 332 ARG A C 1
ATOM 2516 O O . ARG A 1 332 ? -23.237 25.882 -19.324 1.00 79.31 332 ARG A O 1
ATOM 2523 N N . MET A 1 333 ? -22.030 24.115 -19.997 1.00 83.50 333 MET A N 1
ATOM 2524 C CA . MET A 1 333 ? -23.105 23.129 -19.814 1.00 83.50 333 MET A CA 1
ATOM 2525 C C . MET A 1 333 ? -23.549 23.046 -18.353 1.00 83.50 333 MET A C 1
ATOM 2527 O O . MET A 1 333 ? -24.744 23.013 -18.069 1.00 83.50 333 MET A O 1
ATOM 2531 N N . ARG A 1 334 ? -22.596 23.049 -17.414 1.00 77.25 334 ARG A N 1
ATOM 2532 C CA . ARG A 1 334 ? -22.887 23.006 -15.978 1.00 77.25 334 ARG A CA 1
ATOM 2533 C C . ARG A 1 334 ? -23.636 24.250 -15.502 1.00 77.25 334 ARG A C 1
ATOM 2535 O O . ARG A 1 334 ? -24.563 24.121 -14.709 1.00 77.25 334 ARG A O 1
ATOM 2542 N N . ALA A 1 335 ? -23.253 25.428 -15.993 1.00 78.19 335 ALA A N 1
ATOM 2543 C CA . ALA A 1 335 ? -23.951 26.677 -15.705 1.00 78.19 335 ALA A CA 1
ATOM 2544 C C . ALA A 1 335 ? -25.378 26.675 -16.279 1.00 78.19 335 ALA A C 1
ATOM 2546 O O . ALA A 1 335 ? -26.308 27.029 -15.562 1.00 78.19 335 ALA A O 1
ATOM 2547 N N . ALA A 1 336 ? -25.557 26.194 -17.515 1.00 84.06 336 ALA A N 1
ATOM 2548 C CA . ALA A 1 336 ? -26.866 26.079 -18.162 1.00 84.06 336 ALA A CA 1
ATOM 2549 C C . ALA A 1 336 ? -27.808 25.106 -17.425 1.00 84.06 336 ALA A C 1
ATOM 2551 O O . ALA A 1 336 ? -28.983 25.401 -17.222 1.00 84.06 336 ALA A O 1
ATOM 2552 N N . LEU A 1 337 ? -27.282 23.976 -16.939 1.00 85.38 337 LEU A N 1
ATOM 2553 C CA . LEU A 1 337 ? -28.014 23.041 -16.074 1.00 85.38 337 LEU A CA 1
ATOM 2554 C C . LEU A 1 337 ? -28.411 23.672 -14.736 1.00 85.38 337 LEU A C 1
ATOM 2556 O O . LEU A 1 337 ? -29.531 23.473 -14.275 1.00 85.38 337 LEU A O 1
ATOM 2560 N N . ALA A 1 338 ? -27.509 24.437 -14.118 1.00 81.69 338 ALA A N 1
ATOM 2561 C CA . ALA A 1 338 ? -27.782 25.116 -12.854 1.00 81.69 338 ALA A CA 1
ATOM 2562 C C . ALA A 1 338 ? -28.829 26.236 -12.996 1.00 81.69 338 ALA A C 1
ATOM 2564 O O . ALA A 1 338 ? -29.557 26.504 -12.045 1.00 81.69 338 ALA A O 1
ATOM 2565 N N . SER A 1 339 ? -28.928 26.865 -14.172 1.00 84.50 339 SER A N 1
ATOM 2566 C CA . SER A 1 339 ? -29.926 27.896 -14.479 1.00 84.50 339 SER A CA 1
ATOM 2567 C C . SER A 1 339 ? -31.220 27.354 -15.099 1.00 84.50 339 SER A C 1
ATOM 2569 O O . SER A 1 339 ? -32.117 28.140 -15.387 1.00 84.50 339 SER A O 1
ATOM 2571 N N . GLY A 1 340 ? -31.328 26.039 -15.327 1.00 85.06 340 GLY A N 1
ATOM 2572 C CA . GLY A 1 340 ? -32.491 25.410 -15.967 1.00 85.06 340 GLY A CA 1
ATOM 2573 C C . GLY A 1 340 ? -32.638 25.694 -17.470 1.00 85.06 340 GLY A C 1
ATOM 2574 O O . GLY A 1 340 ? -33.689 25.414 -18.042 1.00 85.06 340 GLY A O 1
ATOM 2575 N N . ASP A 1 341 ? -31.605 26.230 -18.124 1.00 88.75 341 ASP A N 1
ATOM 2576 C CA . ASP A 1 341 ? -31.616 26.555 -19.553 1.00 88.75 341 ASP A CA 1
ATOM 2577 C C . ASP A 1 341 ? -31.164 25.346 -20.388 1.00 88.75 341 ASP A C 1
ATOM 2579 O O . ASP A 1 341 ? -29.992 25.172 -20.741 1.00 88.75 341 ASP A O 1
ATOM 2583 N N . LEU A 1 342 ? -32.131 24.481 -20.699 1.00 85.50 342 LEU A N 1
ATOM 2584 C CA . LEU A 1 342 ? -31.908 23.264 -21.481 1.00 85.50 342 LEU A CA 1
ATOM 2585 C C . LEU A 1 342 ? -31.543 23.548 -22.948 1.00 85.50 342 LEU A C 1
ATOM 2587 O O . LEU A 1 342 ? -30.874 22.723 -23.572 1.00 85.50 342 LEU A O 1
ATOM 2591 N N . GLY A 1 343 ? -31.924 24.710 -23.490 1.00 86.12 343 GLY A N 1
ATOM 2592 C CA . GLY A 1 343 ? -31.593 25.103 -24.861 1.00 86.12 343 GLY A CA 1
ATOM 2593 C C . GLY A 1 343 ? -30.100 25.382 -25.019 1.00 86.12 343 GLY A C 1
ATOM 2594 O O . GLY A 1 343 ? -29.443 24.822 -25.901 1.00 86.12 343 GLY A O 1
ATOM 2595 N N . THR A 1 344 ? -29.531 26.169 -24.103 1.00 82.44 344 THR A N 1
ATOM 2596 C CA . THR A 1 344 ? -28.085 26.442 -24.079 1.00 82.44 344 THR A CA 1
ATOM 2597 C C . THR A 1 344 ? -27.274 25.181 -23.781 1.00 82.44 344 THR A C 1
ATOM 2599 O O . THR A 1 344 ? -26.185 24.999 -24.336 1.00 82.44 344 THR A O 1
ATOM 2602 N N . PHE A 1 345 ? -27.796 24.277 -22.946 1.00 87.94 345 PHE A N 1
ATOM 2603 C CA . PHE A 1 345 ? -27.165 22.981 -22.696 1.00 87.94 345 PHE A CA 1
ATOM 2604 C C . PHE A 1 345 ? -27.065 22.137 -23.975 1.00 87.94 345 PHE A C 1
ATOM 2606 O O . PHE A 1 345 ? -25.967 21.688 -24.305 1.00 87.94 345 PHE A O 1
ATOM 2613 N N . GLY A 1 346 ? -28.173 21.971 -24.707 1.00 77.00 346 GLY A N 1
ATOM 2614 C CA . GLY A 1 346 ? -28.221 21.174 -25.938 1.00 77.00 346 GLY A CA 1
ATOM 2615 C C . GLY A 1 346 ? -27.241 21.677 -27.000 1.00 77.00 346 GLY A C 1
ATOM 2616 O O . GLY A 1 346 ? -26.386 20.925 -27.457 1.00 77.00 346 GLY A O 1
ATOM 2617 N N . ALA A 1 347 ? -27.256 22.982 -27.285 1.00 84.25 347 ALA A N 1
ATOM 2618 C CA . ALA A 1 347 ? -26.336 23.579 -28.255 1.00 84.25 347 ALA A CA 1
ATOM 2619 C C . ALA A 1 347 ? -24.855 23.404 -27.860 1.00 84.25 347 ALA A C 1
ATOM 2621 O O . ALA A 1 347 ? -23.991 23.141 -28.701 1.00 84.25 347 ALA A O 1
ATOM 2622 N N . THR A 1 348 ? -24.540 23.516 -26.565 1.00 84.12 348 THR A N 1
ATOM 2623 C CA . THR A 1 348 ? -23.167 23.329 -26.066 1.00 84.12 348 THR A CA 1
ATOM 2624 C C . THR A 1 348 ? -22.734 21.857 -26.141 1.00 84.12 348 THR A C 1
ATOM 2626 O O . THR A 1 348 ? -21.571 21.579 -26.442 1.00 84.12 348 THR A O 1
ATOM 2629 N N . PHE A 1 349 ? -23.662 20.918 -25.927 1.00 84.31 349 PHE A N 1
ATOM 2630 C CA . PHE A 1 349 ? -23.432 19.478 -26.062 1.00 84.31 349 PHE A CA 1
ATOM 2631 C C . PHE A 1 349 ? -23.140 19.074 -27.513 1.00 84.31 349 PHE A C 1
ATOM 2633 O O . PHE A 1 349 ? -22.156 18.377 -27.760 1.00 84.31 349 PHE A O 1
ATOM 2640 N N . ASP A 1 350 ? -23.908 19.578 -28.480 1.00 81.00 350 ASP A N 1
ATOM 2641 C CA . ASP A 1 350 ? -23.670 19.308 -29.906 1.00 81.00 350 ASP A CA 1
ATOM 2642 C C . ASP A 1 350 ? -22.309 19.854 -30.364 1.00 81.00 350 ASP A C 1
ATOM 2644 O O . ASP A 1 350 ? -21.558 19.193 -31.085 1.00 81.00 350 ASP A O 1
ATOM 2648 N N . THR A 1 351 ? -21.936 21.036 -29.861 1.00 78.62 351 THR A N 1
ATOM 2649 C CA . THR A 1 351 ? -20.627 21.653 -30.127 1.00 78.62 351 THR A CA 1
ATOM 2650 C C . THR A 1 351 ? -19.477 20.800 -29.582 1.00 78.62 351 THR A C 1
ATOM 2652 O O . THR A 1 351 ? -18.432 20.673 -30.223 1.00 78.62 351 THR A O 1
ATOM 2655 N N . LEU A 1 352 ? -19.666 20.176 -28.415 1.00 77.75 352 LEU A N 1
ATOM 2656 C CA . LEU A 1 352 ? -18.710 19.232 -27.840 1.00 77.75 352 LEU A CA 1
ATOM 2657 C C . LEU A 1 352 ? -18.626 17.942 -28.670 1.00 77.75 352 LEU A C 1
ATOM 2659 O O . LEU A 1 352 ? -17.526 17.448 -28.911 1.00 77.75 352 LEU A O 1
ATOM 2663 N N . GLY A 1 353 ? -19.763 17.423 -29.140 1.00 71.56 353 GLY A N 1
ATOM 2664 C CA . GLY A 1 353 ? -19.824 16.249 -30.013 1.00 71.56 353 GLY A CA 1
ATOM 2665 C C . GLY A 1 353 ? -19.040 16.448 -31.312 1.00 71.56 353 GLY A C 1
ATOM 2666 O O . GLY A 1 353 ? -18.205 15.612 -31.661 1.00 71.56 353 GLY A O 1
ATOM 2667 N N . MET A 1 354 ? -19.217 17.598 -31.971 1.00 71.88 354 MET A N 1
ATOM 2668 C CA . MET A 1 354 ? -18.447 17.960 -33.167 1.00 71.88 354 MET A CA 1
ATOM 2669 C C . MET A 1 354 ? -16.944 18.042 -32.884 1.00 71.88 354 MET A C 1
ATOM 2671 O O . MET A 1 354 ? -16.148 17.502 -33.652 1.00 71.88 354 MET A O 1
ATOM 2675 N N . LEU A 1 355 ? -16.556 18.653 -31.758 1.00 72.12 355 LEU A N 1
ATOM 2676 C CA . LEU A 1 355 ? -15.157 18.785 -31.341 1.00 72.12 355 LEU A CA 1
ATOM 2677 C C . LEU A 1 355 ? -14.484 17.413 -31.142 1.00 72.12 355 LEU A C 1
ATOM 2679 O O . LEU A 1 355 ? -13.334 17.231 -31.524 1.00 72.12 355 LEU A O 1
ATOM 2683 N N . VAL A 1 356 ? -15.197 16.440 -30.568 1.00 69.50 356 VAL A N 1
ATOM 2684 C CA . VAL A 1 356 ? -14.678 15.087 -30.288 1.00 69.50 356 VAL A CA 1
ATOM 2685 C C . VAL A 1 356 ? -14.667 14.193 -31.537 1.00 69.50 356 VAL A C 1
ATOM 2687 O O . VAL A 1 356 ? -13.863 13.266 -31.615 1.00 69.50 356 VAL A O 1
ATOM 2690 N N . SER A 1 357 ? -15.525 14.471 -32.522 1.00 61.84 357 SER A N 1
ATOM 2691 C CA . SER A 1 357 ? -15.682 13.656 -33.737 1.00 61.84 357 SER A CA 1
ATOM 2692 C C . SER A 1 357 ? -14.625 13.876 -34.831 1.00 61.84 357 SER A C 1
ATOM 2694 O O . SER A 1 357 ? -14.592 13.113 -35.796 1.00 61.84 357 SER A O 1
ATOM 2696 N N . GLN A 1 358 ? -13.750 14.882 -34.711 1.00 56.72 358 GLN A N 1
ATOM 2697 C CA . GLN A 1 358 ? -12.721 15.135 -35.727 1.00 56.72 358 GLN A CA 1
ATOM 2698 C C . GLN A 1 358 ? -11.598 14.074 -35.678 1.00 56.72 358 GLN A C 1
ATOM 2700 O O . GLN A 1 358 ? -11.040 13.825 -34.605 1.00 56.72 358 GLN A O 1
ATOM 2705 N N . PRO A 1 359 ? -11.231 13.444 -36.815 1.00 40.91 359 PRO A N 1
ATOM 2706 C CA . PRO A 1 359 ? -10.133 12.485 -36.859 1.00 40.91 359 PRO A CA 1
ATOM 2707 C C . PRO A 1 359 ? -8.804 13.202 -36.602 1.00 40.91 359 PRO A C 1
ATOM 2709 O O . PRO A 1 359 ? -8.489 14.194 -37.257 1.00 40.91 359 PRO A O 1
ATOM 2712 N N . ARG A 1 360 ? -8.032 12.697 -35.631 1.00 43.62 360 ARG A N 1
ATOM 2713 C CA . ARG A 1 360 ? -6.676 13.181 -35.331 1.00 43.62 360 ARG A CA 1
ATOM 2714 C C . ARG A 1 360 ? -5.803 12.973 -36.577 1.00 43.62 360 ARG A C 1
ATOM 2716 O O . ARG A 1 360 ? -5.555 11.819 -36.923 1.00 43.62 360 ARG A O 1
ATOM 2723 N N . GLN A 1 361 ? -5.413 14.060 -37.245 1.00 36.12 361 GLN A N 1
ATOM 2724 C CA . GLN A 1 361 ? -4.372 14.055 -38.281 1.00 36.12 361 GLN A CA 1
ATOM 2725 C C . GLN A 1 361 ? -2.986 14.099 -37.649 1.00 36.12 361 GLN A C 1
ATOM 2727 O O . GLN A 1 361 ? -2.839 14.796 -36.616 1.00 36.12 361 GLN A O 1
#

Foldseek 3Di:
DVCQLANPDDLRFNFPCCVPAVVVLVVVLVVLVVVLVVVLVVCVVVVNVVVNVVSVVVSVVSNCCRPPVVVVVVVVPDDPVVRVVRGVVRVVVQVVLQCVQAVPPDDDDDPVVDPDPPDAPDLVNQVVVQVVAPQQQATAPDADKDKDADPPPLAPFDFQDDDVVQVVVCVVRVHCCSPPDDHHHRIGIRHHRHLVSLCCVLPVQWDWAPYWAWKDFASWIKTKIWTWHWDSPRGSYRWDQHPNDTTRGTYTFWIWIATRNRRDIETAGAPDHDPVSVVVCVVCVVRHDDHHPPCVVRIDSDDDPDDDDDDDDPPVCPPVPLVVLLVVLVVQLVVCVVVVNVVSNVVSVVVNVVSVPDDDD